Protein AF-0000000077747221 (afdb_homodimer)

Radius of gyration: 22.0 Å; Cα contacts (8 Å, |Δi|>4): 468; chains: 2; bounding box: 42×67×53 Å

Organism: Raphanus sativus (NCBI:txid3726)

Sequence (298 aa):
MGYFQAFWDSLALDTLKQASDPAASADLAVVLMQEGLGQIFLVGRSVTSSRARIETSIPRKHGPAIAGYESALKKFFENVLQAFVKHVDFSVVRCAVIASPGFTKDQFHRHLLLEAERRQLRAIIENKSRIILVHTNSGYRKRMTRGTEMGYFQAFWDSLALDTLKQASDPAASADLAVVLMQEGLGQIFLVGRSVTSSRARIETSIPRKHGPAIAGYESALKKFFENVLQAFVKHVDFSVVRCAVIASPGFTKDQFHRHLLLEAERRQLRAIIENKSRIILVHTNSGYRKRMTRGTE

Solvent-accessible surface area (backbone atoms only — not comparable to full-atom values): 15844 Å² total; per-residue (Å²): 119,65,63,61,55,46,43,49,46,40,46,51,46,45,39,47,64,56,20,48,59,71,85,66,50,45,41,31,32,38,37,42,34,43,90,35,36,37,36,34,34,41,29,32,54,28,44,34,42,82,75,47,77,47,78,43,86,56,60,68,83,48,77,90,36,38,65,58,20,54,54,38,46,51,50,41,47,50,53,52,46,55,50,44,65,72,69,56,50,72,90,43,23,72,33,34,39,33,26,9,41,77,60,46,36,58,54,42,50,52,52,48,53,54,48,23,62,76,68,61,36,55,73,55,65,76,40,51,87,38,52,42,81,42,80,41,69,70,75,48,60,62,52,68,57,48,69,75,103,118,66,62,62,54,44,42,49,47,39,45,53,45,45,40,45,66,58,23,47,59,68,86,66,48,44,42,30,32,38,35,44,36,43,91,36,37,36,36,34,33,40,29,32,52,28,44,34,44,83,74,46,76,46,78,44,86,57,62,68,83,48,77,90,36,39,64,57,20,54,53,39,47,50,50,42,48,49,53,51,46,54,50,45,66,73,70,54,51,73,90,41,25,71,32,35,38,34,27,8,40,77,61,45,35,59,56,42,51,51,51,50,54,53,48,24,64,76,69,62,36,56,75,53,65,76,39,50,89,37,53,42,80,44,82,43,69,70,76,48,58,62,52,68,57,49,69,75,103

Foldseek 3Di:
DVVVLAVCCCCVVVLLVPLQPPPDDQPDWDWDDDVPDIDIDTHRRDHHDDQDDADFDADDCDDPCVVVNVVRLLVSLVVVLVSCLVPPDVVPDVAAEQEDADCSSVVSLVVNQVVCVVVVVPRCVVCVVRYHYDYHDPVCVVVVVVVVD/DVVVLAVCCCCVVVLLVPLQPPPDDQPDWDWDDDVPDIDIDTHRRDHHDDQDDADFDADDCDDPCVVVNVVRLLVSLVVVLVSCLVPPDVVPDVAAEQEDADCSSVVSLVVNQVVCVVVVVPRCVVCVVRYHYDYHDPVCVVVVVVVVD

InterPro domains:
  IPR004405 Pelota [PTHR10853] (7-143)
  IPR005141 eRF1 domain 2 [PF03464] (28-142)
  IPR042226 eRF1, domain 2 superfamily [G3DSA:3.30.420.60] (26-145)

pLDDT: mean 76.24, std 21.87, range [28.3, 97.94]

Nearest PDB structures (foldseek):
  5lzy-assembly1_ii  TM=6.818E-01  e=8.301E-09  Homo sapiens
  3mca-assembly1_B  TM=6.939E-01  e=1.287E-06  Schizosaccharomyces pombe
  3izq-assembly1_0  TM=6.733E-01  e=1.887E-06  Saccharomyces cerevisiae
  2vgn-assembly2_B  TM=6.282E-01  e=1.994E-04  Saccharomyces cerevisiae S288C
  2vgm-assembly1_A  TM=5.789E-01  e=1.053E-04  Saccharomyces cerevisiae S288C

Secondary structure (DSSP, 8-state):
-HHHHHHHHHHHHHHHHHTT-TTS---EEEEEEETTEEEEEEEEEEEEEEEEEEE-------GGGHHHHHHHHHHHHHHHHHHHHHH--TTT-SEEEEEESTTHHHHHHHHHHHHHHHTT-HHHHTTGGGEEEEE--TTHHHHHHHTT-/-HHHHHHHHHHHHHHHHHTT-TTS---EEEEEEETTEEEEEEEEEEEEEEEEEEE-------GGGHHHHHHHHHHHHHHHHHHHHHH--TTT-SEEEEEESTTHHHHHHHHHHHHHHHTT-HHHHTTGGGEEEEE--TTHHHHHHHTT-

Structure (mmCIF, N/CA/C/O backbone):
data_AF-0000000077747221-model_v1
#
loop_
_entity.id
_entity.type
_entity.pdbx_description
1 polymer 'Protein PELOTA 1-like isoform X1'
#
loop_
_atom_site.group_PDB
_atom_site.id
_atom_site.type_symbol
_atom_site.label_atom_id
_atom_site.label_alt_id
_atom_site.label_comp_id
_atom_site.label_asym_id
_atom_site.label_entity_id
_atom_site.label_seq_id
_atom_site.pdbx_PDB_ins_code
_atom_site.Cartn_x
_atom_site.Cartn_y
_atom_site.Cartn_z
_atom_site.occupancy
_atom_site.B_iso_or_equiv
_atom_site.auth_seq_id
_atom_site.auth_comp_id
_atom_site.auth_asym_id
_atom_site.auth_atom_id
_atom_site.pdbx_PDB_model_num
ATOM 1 N N . MET A 1 1 ? -7.617 2.785 -14.75 1 28.45 1 MET A N 1
ATOM 2 C CA . MET A 1 1 ? -6.676 3.584 -13.969 1 28.45 1 MET A CA 1
ATOM 3 C C . MET A 1 1 ? -7.242 3.891 -12.586 1 28.45 1 MET A C 1
ATOM 5 O O . MET A 1 1 ? -6.512 3.855 -11.594 1 28.45 1 MET A O 1
ATOM 9 N N . GLY A 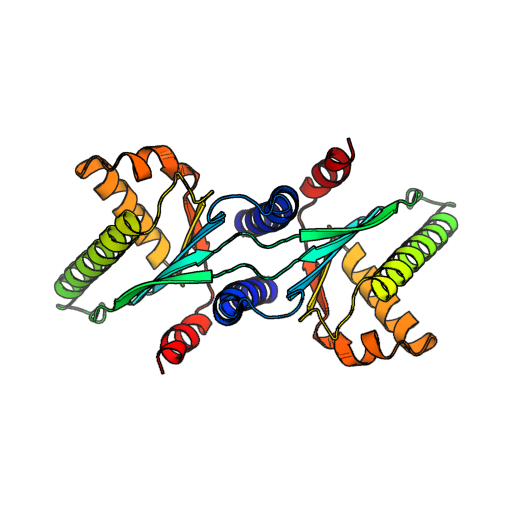1 2 ? -8.43 4.086 -12.633 1 34.31 2 GLY A N 1
ATOM 10 C CA . GLY A 1 2 ? -9.281 4.551 -11.555 1 34.31 2 GLY A CA 1
ATOM 11 C C . GLY A 1 2 ? -9.516 3.502 -10.484 1 34.31 2 GLY A C 1
ATOM 12 O O . GLY A 1 2 ? -9.594 3.822 -9.297 1 34.31 2 GLY A O 1
ATOM 13 N N . TYR A 1 3 ? -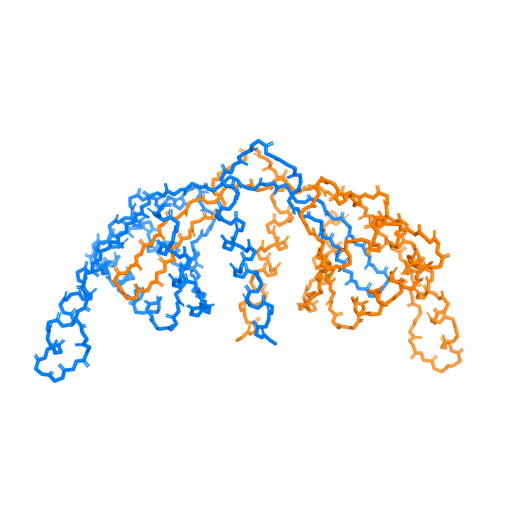9.578 2.326 -11.031 1 33.38 3 TYR A N 1
ATOM 14 C CA . TYR A 1 3 ? -9.992 1.255 -10.133 1 33.38 3 TYR A CA 1
ATOM 15 C C . TYR A 1 3 ? -8.852 0.842 -9.211 1 33.38 3 TYR A C 1
ATOM 17 O O . TYR A 1 3 ? -9.078 0.505 -8.047 1 33.38 3 TYR A O 1
ATOM 25 N N . PHE A 1 4 ? -7.645 0.854 -9.773 1 32.59 4 PHE A N 1
ATOM 26 C CA . PHE A 1 4 ? -6.453 0.499 -9.016 1 32.59 4 PHE A CA 1
ATOM 27 C C . PHE A 1 4 ? -6.211 1.496 -7.891 1 32.59 4 PHE A C 1
ATOM 29 O O . PHE A 1 4 ? -5.867 1.106 -6.77 1 32.59 4 PHE A O 1
ATOM 36 N N . GLN A 1 5 ? -6.344 2.791 -8.219 1 36.69 5 GLN A N 1
ATOM 37 C CA . GLN A 1 5 ? -6.227 3.846 -7.215 1 36.69 5 GLN A CA 1
ATOM 38 C C . GLN A 1 5 ? -7.211 3.629 -6.074 1 36.69 5 GLN A C 1
ATOM 40 O O . GLN A 1 5 ? -6.859 3.793 -4.902 1 36.69 5 GLN A O 1
ATOM 45 N N . ALA A 1 6 ? -8.32 3.248 -6.539 1 35.16 6 ALA A N 1
ATOM 46 C CA . ALA A 1 6 ? -9.367 3.133 -5.531 1 35.16 6 ALA A CA 1
ATOM 47 C C . ALA A 1 6 ? -9.109 1.951 -4.602 1 35.16 6 ALA A C 1
ATOM 49 O O . ALA A 1 6 ? -9.391 2.021 -3.402 1 35.16 6 ALA A O 1
ATOM 50 N N . PHE A 1 7 ? -8.703 0.939 -5.246 1 35.66 7 PHE A N 1
ATOM 51 C CA . PHE A 1 7 ? -8.516 -0.259 -4.438 1 35.66 7 PHE A CA 1
ATOM 52 C C . PHE A 1 7 ? -7.348 -0.089 -3.479 1 35.66 7 PHE A C 1
ATOM 54 O O . PHE A 1 7 ? -7.449 -0.432 -2.299 1 35.66 7 PHE A O 1
ATOM 61 N N . TRP A 1 8 ? -6.164 0.335 -3.871 1 40.88 8 TRP A N 1
ATOM 62 C CA . TRP A 1 8 ? -5.074 0.566 -2.93 1 40.88 8 TRP A CA 1
ATOM 63 C C . TRP A 1 8 ? -5.484 1.568 -1.855 1 40.88 8 TRP A C 1
ATOM 65 O O . TRP A 1 8 ? -5.145 1.404 -0.681 1 40.88 8 TRP A O 1
ATOM 75 N N . ASP A 1 9 ? -6.203 2.543 -2.395 1 41.34 9 ASP A N 1
ATOM 76 C CA . ASP A 1 9 ? -6.789 3.473 -1.433 1 41.34 9 ASP A CA 1
ATOM 77 C C . ASP A 1 9 ? -7.656 2.734 -0.416 1 41.34 9 ASP A C 1
ATOM 79 O O . ASP A 1 9 ? -7.586 3.012 0.784 1 41.34 9 ASP A O 1
ATOM 83 N N . SER A 1 10 ? -8.406 1.954 -1.148 1 39.16 10 SER A N 1
ATOM 84 C CA . SER A 1 10 ? -9.305 1.246 -0.239 1 39.16 10 SER A CA 1
ATOM 85 C C . SER A 1 10 ? -8.539 0.23 0.606 1 39.16 10 SER A C 1
ATOM 87 O O . SER A 1 10 ? -8.766 0.124 1.813 1 39.16 10 SER A O 1
ATOM 89 N N . LEU A 1 11 ? -7.723 -0.524 -0.089 1 42 11 LEU A N 1
ATOM 90 C CA . LEU A 1 11 ? -6.992 -1.52 0.686 1 42 11 LEU A CA 1
ATOM 91 C C . LEU A 1 11 ? -6.035 -0.849 1.669 1 42 11 LEU A C 1
ATOM 93 O O . LEU A 1 11 ? -5.93 -1.271 2.822 1 42 11 LEU A O 1
ATOM 97 N N . ALA A 1 12 ? -5.266 0.09 1.101 1 43.41 12 ALA A N 1
ATOM 98 C CA . ALA A 1 12 ? -4.387 0.783 2.037 1 43.41 12 ALA A CA 1
ATOM 99 C C . ALA A 1 12 ? -5.184 1.42 3.172 1 43.41 12 ALA A C 1
ATOM 101 O O . ALA A 1 12 ? -4.812 1.308 4.34 1 43.41 12 ALA A O 1
ATOM 102 N N . LEU A 1 13 ? -6.172 2.131 2.652 1 42.19 13 LEU A N 1
ATOM 103 C CA . LEU A 1 13 ? -6.953 2.809 3.682 1 42.19 13 LEU A CA 1
ATOM 104 C C . LEU A 1 13 ? -7.727 1.805 4.527 1 42.19 13 LEU A C 1
ATOM 106 O O . LEU A 1 13 ? -7.828 1.961 5.746 1 42.19 13 LEU A O 1
ATOM 110 N N . ASP A 1 14 ? -8.383 0.9 3.812 1 43.19 14 ASP A N 1
ATOM 111 C CA . ASP A 1 14 ? -9.07 -0.131 4.578 1 43.19 14 ASP A CA 1
ATOM 112 C C . ASP A 1 14 ? -8.086 -0.94 5.422 1 43.19 14 ASP A C 1
ATOM 114 O O . ASP A 1 14 ? -8.406 -1.336 6.547 1 43.19 14 ASP A O 1
ATOM 118 N N . THR A 1 15 ? -7.059 -1.265 4.824 1 43.06 15 THR A N 1
ATOM 119 C CA . THR A 1 15 ? -6.027 -1.917 5.625 1 43.06 15 THR A CA 1
ATOM 120 C C . THR A 1 15 ? -5.609 -1.032 6.797 1 43.06 15 THR A C 1
ATOM 122 O O . THR A 1 15 ? -5.414 -1.521 7.91 1 43.06 15 THR A O 1
ATOM 125 N N . LEU A 1 16 ? -5.527 0.199 6.445 1 41.59 16 LEU A N 1
ATOM 126 C CA . LEU A 1 16 ? -5.223 1.124 7.531 1 41.59 16 LEU A CA 1
ATOM 127 C C . LEU A 1 16 ? -6.293 1.058 8.617 1 41.59 16 LEU A C 1
ATOM 129 O O . LEU A 1 16 ? -5.977 1.109 9.812 1 41.59 16 LEU A O 1
ATOM 133 N N . LYS A 1 17 ? -7.531 1.024 8.164 1 40.97 17 LYS A N 1
ATOM 134 C CA . LYS A 1 17 ? -8.594 0.938 9.164 1 40.97 17 LYS A CA 1
ATOM 135 C C . LYS A 1 17 ? -8.609 -0.434 9.836 1 40.97 17 LYS A C 1
ATOM 137 O O . LYS A 1 17 ? -8.891 -0.545 11.031 1 40.97 17 LYS A O 1
ATOM 142 N N . GLN A 1 18 ? -8.477 -1.469 9.133 1 40.72 18 GLN A N 1
ATOM 143 C CA . GLN A 1 18 ? -8.562 -2.812 9.695 1 40.72 18 GLN A CA 1
ATOM 144 C C . GLN A 1 18 ? -7.242 -3.223 10.344 1 40.72 18 GLN A C 1
ATOM 146 O O . GLN A 1 18 ? -7.219 -4.098 11.211 1 40.72 18 GLN A O 1
ATOM 151 N N . ALA A 1 19 ? -6.207 -2.816 9.859 1 41.34 19 ALA A N 1
ATOM 152 C CA . ALA A 1 19 ? -4.922 -3.26 10.398 1 41.34 19 ALA A CA 1
ATOM 153 C C . ALA A 1 19 ? -4.805 -2.924 11.883 1 41.34 19 ALA A C 1
ATOM 155 O O . ALA A 1 19 ? -3.881 -3.381 12.562 1 41.34 19 ALA A O 1
ATOM 156 N N . SER A 1 20 ? -5.57 -2.184 12.422 1 34.47 20 SER A N 1
ATOM 157 C CA . SER A 1 20 ? -5.348 -1.946 13.844 1 34.47 20 SER A CA 1
ATOM 158 C C . SER A 1 20 ? -5.547 -3.221 14.656 1 34.47 20 SER A C 1
ATOM 160 O O . SER A 1 20 ? -5.281 -3.244 15.859 1 34.47 20 SER A O 1
ATOM 162 N N . ASP A 1 21 ? -6.289 -4.188 14.133 1 37.62 21 ASP A N 1
ATOM 163 C CA . ASP A 1 21 ? -6.367 -5.285 15.094 1 37.62 21 ASP A CA 1
ATOM 164 C C . ASP A 1 21 ? -5.168 -6.219 14.961 1 37.62 21 ASP A C 1
ATOM 166 O O . ASP A 1 21 ? -5.047 -6.941 13.969 1 37.62 21 ASP A O 1
ATOM 170 N N . PRO A 1 22 ? -4.059 -5.996 15.586 1 41.47 22 PRO A N 1
ATOM 171 C CA . PRO A 1 22 ? -2.826 -6.781 15.656 1 41.47 22 PRO A CA 1
ATOM 172 C C . PRO A 1 22 ? -3.078 -8.281 15.594 1 41.47 22 PRO A C 1
ATOM 174 O O . PRO A 1 22 ? -2.15 -9.062 15.344 1 41.47 22 PRO A O 1
ATOM 177 N N . ALA A 1 23 ? -3.92 -8.844 16.344 1 38.72 23 ALA A N 1
ATOM 178 C CA . ALA A 1 23 ? -4.023 -10.289 16.531 1 38.72 23 ALA A CA 1
ATOM 179 C C . ALA A 1 23 ? -4.16 -11.008 15.195 1 38.72 23 ALA A C 1
ATOM 181 O O . ALA A 1 23 ? -4.07 -12.234 15.133 1 38.72 23 ALA A O 1
ATOM 182 N N . ALA A 1 24 ? -4.699 -10.531 14.18 1 42.91 24 ALA A N 1
ATOM 183 C CA . ALA A 1 24 ? -5.145 -11.461 13.141 1 42.91 24 ALA A CA 1
ATOM 184 C C . ALA A 1 24 ? -3.996 -11.836 12.219 1 42.91 24 ALA A C 1
ATOM 186 O O . ALA A 1 24 ? -2.941 -11.195 12.234 1 42.91 24 ALA A O 1
ATOM 187 N N . SER A 1 25 ? -4.34 -12.734 10.852 1 48.25 25 SER A N 1
ATOM 188 C CA . SER A 1 25 ? -4.02 -13.523 9.672 1 48.25 25 SER A CA 1
ATOM 189 C C . SER A 1 25 ? -3.154 -12.734 8.695 1 48.25 25 SER A C 1
ATOM 191 O O . SER A 1 25 ? -3.088 -11.508 8.773 1 48.25 25 SER A O 1
ATOM 193 N N . ALA A 1 26 ? -2.184 -13.398 8.148 1 58.25 26 ALA A N 1
ATOM 194 C CA . ALA A 1 26 ? -1.576 -12.82 6.953 1 58.25 26 ALA A CA 1
ATOM 195 C C . ALA A 1 26 ? -2.607 -12.055 6.129 1 58.25 26 ALA A C 1
ATOM 197 O O . ALA A 1 26 ? -3.727 -12.539 5.922 1 58.25 26 ALA A O 1
ATOM 198 N N . ASP A 1 27 ? -2.326 -10.703 5.836 1 67.5 27 ASP A N 1
ATOM 199 C CA . ASP A 1 27 ? -3.346 -9.852 5.238 1 67.5 27 ASP A CA 1
ATOM 200 C C . ASP A 1 27 ? -3.33 -9.961 3.715 1 67.5 27 ASP A C 1
ATOM 202 O O . ASP A 1 27 ? -4.379 -9.891 3.07 1 67.5 27 ASP A O 1
ATOM 206 N N . LEU A 1 28 ? -2.105 -10.359 3.215 1 78.25 28 LEU A N 1
ATOM 207 C CA . LEU A 1 28 ? -2.047 -10.18 1.767 1 78.25 28 LEU A CA 1
ATOM 208 C C . LEU A 1 28 ? -1.066 -11.172 1.139 1 78.25 28 LEU A C 1
ATOM 210 O O . LEU A 1 28 ? 0.046 -11.352 1.64 1 78.25 28 LEU A O 1
ATOM 214 N N . ALA A 1 29 ? -1.448 -11.906 0.122 1 87.25 29 ALA A N 1
ATOM 215 C CA . ALA A 1 29 ? -0.535 -12.641 -0.753 1 87.25 29 ALA A CA 1
ATOM 216 C C . ALA A 1 29 ? -0.211 -11.828 -2.006 1 87.25 29 ALA A C 1
ATOM 218 O O . ALA A 1 29 ? -1.099 -11.211 -2.6 1 87.25 29 ALA A O 1
ATOM 219 N N . VAL A 1 30 ? 1.073 -11.812 -2.354 1 84.62 30 VAL A N 1
ATOM 220 C CA . VAL A 1 30 ? 1.505 -11.062 -3.527 1 84.62 30 VAL 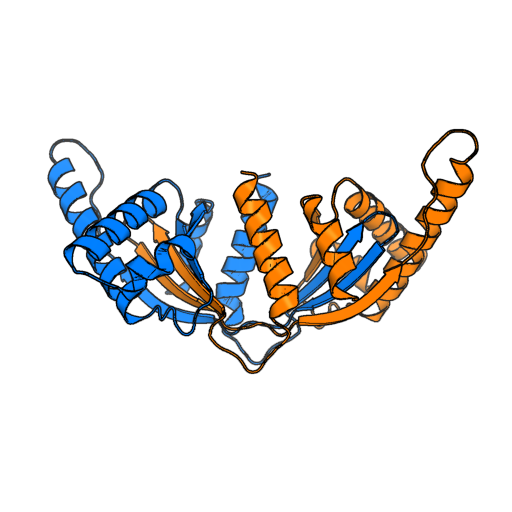A CA 1
ATOM 221 C C . VAL A 1 30 ? 2.264 -11.984 -4.48 1 84.62 30 VAL A C 1
ATOM 223 O O . VAL A 1 30 ? 3.221 -12.648 -4.078 1 84.62 30 VAL A O 1
ATOM 226 N N . VAL A 1 31 ? 1.824 -12.031 -5.668 1 91.31 31 VAL A N 1
ATOM 227 C CA . VAL A 1 31 ? 2.521 -12.711 -6.75 1 91.31 31 VAL A CA 1
ATOM 228 C C . VAL A 1 31 ? 3.088 -11.688 -7.73 1 91.31 31 VAL A C 1
ATOM 230 O O . VAL A 1 31 ? 2.336 -11.031 -8.453 1 91.31 31 VAL A O 1
ATOM 233 N N . LEU A 1 32 ? 4.402 -11.57 -7.738 1 87.69 32 LEU A N 1
ATOM 234 C CA . LEU A 1 32 ? 5.098 -10.727 -8.703 1 87.69 32 LEU A CA 1
ATOM 235 C C . LEU A 1 32 ? 5.633 -11.562 -9.867 1 87.69 32 LEU A C 1
ATOM 237 O O . LEU A 1 32 ? 6.281 -12.586 -9.656 1 87.69 32 LEU A O 1
ATOM 241 N N . MET A 1 33 ? 5.277 -10.992 -11.047 1 88.12 33 MET A N 1
ATOM 242 C CA . MET A 1 33 ? 5.75 -11.891 -12.102 1 88.12 33 MET A CA 1
ATOM 243 C C . MET A 1 33 ? 6.102 -11.109 -13.359 1 88.12 33 MET A C 1
ATOM 245 O O . MET A 1 33 ? 5.727 -9.945 -13.5 1 88.12 33 MET A O 1
ATOM 249 N N . GLN A 1 34 ? 7 -11.523 -14.047 1 88.69 34 GLN A N 1
ATOM 250 C CA . GLN A 1 34 ? 7.27 -11.297 -15.461 1 88.69 34 GLN A CA 1
ATOM 251 C C . GLN A 1 34 ? 7.414 -12.617 -16.219 1 88.69 34 GLN A C 1
ATOM 253 O O . GLN A 1 34 ? 7.434 -13.688 -15.594 1 88.69 34 GLN A O 1
ATOM 258 N N . GLU A 1 35 ? 7.328 -12.469 -17.531 1 89.31 35 GLU A N 1
ATOM 259 C CA . GLU A 1 35 ? 7.512 -13.719 -18.281 1 89.31 35 GLU A CA 1
ATOM 260 C C . GLU A 1 35 ? 8.789 -14.43 -17.844 1 89.31 35 GLU A C 1
ATOM 262 O O . GLU A 1 35 ? 9.891 -13.891 -17.984 1 89.31 35 GLU A O 1
ATOM 267 N N . GLY A 1 36 ? 8.633 -15.617 -17.234 1 92.31 36 GLY A N 1
ATOM 268 C CA . GLY A 1 36 ? 9.758 -16.469 -16.875 1 92.31 36 GLY A CA 1
ATOM 269 C C . GLY A 1 36 ? 10.234 -16.25 -15.453 1 92.31 36 GLY A C 1
ATOM 270 O O . GLY A 1 36 ? 11.148 -16.938 -14.992 1 92.31 36 GLY A O 1
ATOM 271 N N . LEU A 1 37 ? 9.75 -15.289 -14.82 1 92.06 37 LEU A N 1
ATOM 272 C CA . LEU A 1 37 ? 10.109 -15.055 -13.43 1 92.06 37 LEU A CA 1
ATOM 273 C C . LEU A 1 37 ? 8.875 -14.734 -12.594 1 92.06 37 LEU A C 1
ATOM 275 O O . LEU A 1 37 ? 8.086 -13.859 -12.953 1 92.06 37 LEU A O 1
ATOM 279 N N . GLY A 1 38 ? 8.734 -15.539 -11.5 1 92.31 38 GLY A N 1
ATOM 280 C CA . GLY A 1 38 ? 7.648 -15.328 -10.562 1 92.31 38 GLY A CA 1
ATOM 281 C C . GLY A 1 38 ? 8.078 -15.461 -9.109 1 92.31 38 GLY A C 1
ATOM 282 O O . GLY A 1 38 ? 8.914 -16.312 -8.781 1 92.31 38 GLY A O 1
ATOM 283 N N . GLN A 1 39 ? 7.531 -14.578 -8.266 1 90.56 39 GLN A N 1
ATOM 284 C CA . GLN A 1 39 ? 7.797 -14.641 -6.828 1 90.56 39 GLN A CA 1
ATOM 285 C C . GLN A 1 39 ? 6.512 -14.461 -6.023 1 90.56 39 GLN A C 1
ATOM 287 O O . GLN A 1 39 ? 5.676 -13.625 -6.363 1 90.56 39 GLN A O 1
ATOM 292 N N . ILE A 1 40 ? 6.473 -15.281 -4.938 1 90.38 40 ILE A N 1
ATOM 293 C CA . ILE A 1 40 ? 5.293 -15.211 -4.078 1 90.38 40 ILE A CA 1
ATOM 294 C C . ILE A 1 40 ? 5.703 -14.758 -2.68 1 90.38 40 ILE A C 1
ATOM 296 O O . ILE A 1 40 ? 6.637 -15.305 -2.09 1 90.38 40 ILE A O 1
ATOM 300 N N . PHE A 1 41 ? 4.918 -13.734 -2.211 1 83.31 41 PHE A N 1
ATOM 301 C CA . PHE A 1 41 ? 5.152 -13.188 -0.882 1 83.31 41 PHE A CA 1
ATOM 302 C C . PHE A 1 41 ? 3.879 -13.242 -0.044 1 83.31 41 PHE A C 1
ATOM 304 O O . PHE A 1 41 ? 2.775 -13.094 -0.573 1 83.31 41 PHE A O 1
ATOM 311 N N . LEU A 1 42 ? 4.062 -13.43 1.261 1 81.75 42 LEU A N 1
ATOM 312 C CA . LEU A 1 42 ? 3.002 -13.203 2.238 1 81.75 42 LEU A CA 1
ATOM 313 C C . LEU A 1 42 ? 3.293 -11.969 3.08 1 81.75 42 LEU A C 1
ATOM 315 O O . LEU A 1 42 ? 4.387 -11.828 3.629 1 81.75 42 LEU A O 1
ATOM 319 N N . VAL A 1 43 ? 2.369 -11.094 3.066 1 75.94 43 VAL A N 1
ATOM 320 C CA . VAL A 1 43 ? 2.521 -9.836 3.795 1 75.94 43 VAL A CA 1
ATOM 321 C C . VAL A 1 43 ? 1.619 -9.836 5.027 1 75.94 43 VAL A C 1
ATOM 323 O O . VAL A 1 43 ? 0.407 -10.039 4.918 1 75.94 43 VAL A O 1
ATOM 326 N N . GLY A 1 44 ? 2.312 -9.719 6.062 1 72.31 44 GLY A N 1
ATOM 327 C CA . GLY A 1 44 ? 1.578 -9.688 7.316 1 72.31 44 GLY A CA 1
ATOM 328 C C . GLY A 1 44 ? 0.952 -8.336 7.605 1 72.31 44 GLY A C 1
ATOM 329 O O . GLY A 1 44 ? 1.179 -7.371 6.875 1 72.31 44 GLY A O 1
ATOM 330 N N . ARG A 1 45 ? 0.222 -8.383 8.656 1 65.62 45 ARG A N 1
ATOM 331 C CA . ARG A 1 45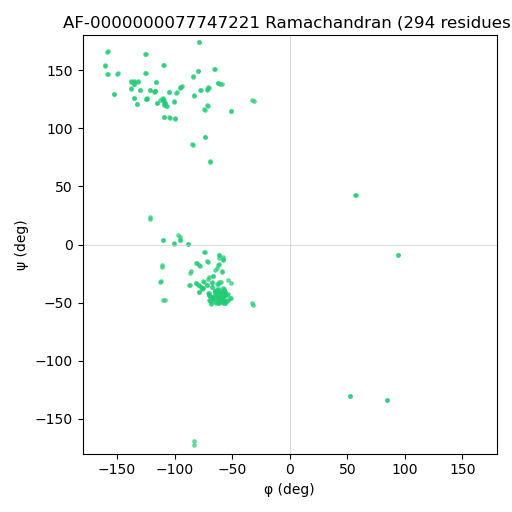 ? -0.476 -7.172 9.062 1 65.62 45 ARG A CA 1
ATOM 332 C C . ARG A 1 45 ? 0.501 -6.133 9.602 1 65.62 45 ARG A C 1
ATOM 334 O O . ARG A 1 45 ? 1.49 -6.48 10.25 1 65.62 45 ARG A O 1
ATOM 341 N N . SER A 1 46 ? 0.314 -4.891 9.164 1 65.88 46 SER A N 1
ATOM 342 C CA . SER A 1 46 ? 1.045 -3.787 9.781 1 65.88 46 SER A CA 1
ATOM 343 C C . SER A 1 46 ? 0.23 -3.135 10.891 1 65.88 46 SER A C 1
ATOM 345 O O . SER A 1 46 ? -0.992 -3.018 10.781 1 65.88 46 SER A O 1
ATOM 347 N N . VAL A 1 47 ? 0.864 -2.871 11.938 1 63.28 47 VAL A N 1
ATOM 348 C CA . VAL A 1 47 ? 0.193 -2.154 13.023 1 63.28 47 VAL A CA 1
ATOM 349 C C . VAL A 1 47 ? -0.027 -0.699 12.617 1 63.28 47 VAL A C 1
ATOM 351 O O . VAL A 1 47 ? 0.883 -0.048 12.094 1 63.28 47 VAL A O 1
ATOM 354 N N . THR A 1 48 ? -1.272 -0.257 12.578 1 72.94 48 THR A N 1
ATOM 355 C CA . THR A 1 48 ? -1.585 1.144 12.312 1 72.94 48 THR A CA 1
ATOM 356 C C . THR A 1 48 ? -2.18 1.806 13.555 1 72.94 48 THR A C 1
ATOM 358 O O . THR A 1 48 ? -3.111 1.275 14.164 1 72.94 48 THR A O 1
ATOM 361 N N . SER A 1 49 ? -1.557 2.887 13.961 1 79.88 49 SER A N 1
ATOM 362 C CA . SER A 1 49 ? -2.066 3.615 15.117 1 79.88 49 SER A CA 1
ATOM 363 C C . SER A 1 49 ? -2.5 5.027 14.742 1 79.88 49 SER A C 1
ATOM 365 O O . SER A 1 49 ? -1.811 5.707 13.977 1 79.88 49 SER A O 1
ATOM 367 N N . SER A 1 50 ? -3.711 5.379 15.203 1 83.81 50 SER A N 1
ATOM 368 C CA . SER A 1 50 ? -4.164 6.754 15.047 1 83.81 50 SER A CA 1
ATOM 369 C C . SER A 1 50 ? -3.5 7.676 16.062 1 83.81 50 SER A C 1
ATOM 371 O O . SER A 1 50 ? -3.459 7.363 17.266 1 83.81 50 SER A O 1
ATOM 373 N N . ARG A 1 51 ? -3.035 8.789 15.492 1 89.62 51 ARG A N 1
ATOM 374 C CA . ARG A 1 51 ? -2.305 9.68 16.391 1 89.62 51 ARG A CA 1
ATOM 375 C C . ARG A 1 51 ? -3.074 10.977 16.625 1 89.62 51 ARG A C 1
ATOM 377 O O . ARG A 1 51 ? -2.961 11.586 17.688 1 89.62 51 ARG A O 1
ATOM 384 N N . ALA A 1 52 ? -3.818 11.398 15.609 1 92.12 52 ALA A N 1
ATOM 385 C CA . ALA A 1 52 ? -4.527 12.672 15.727 1 92.12 52 ALA A CA 1
ATOM 386 C C . ALA A 1 52 ? -5.699 12.742 14.75 1 92.12 52 ALA A C 1
ATOM 388 O O . ALA A 1 52 ? -5.668 12.109 13.688 1 92.12 52 ALA A O 1
ATOM 389 N N . ARG A 1 53 ? -6.719 13.438 15.227 1 92.25 53 ARG A N 1
ATOM 390 C CA . ARG A 1 53 ? -7.859 13.812 14.398 1 92.25 53 ARG A CA 1
ATOM 391 C C . ARG A 1 53 ? -8.203 15.289 14.57 1 92.25 53 ARG A C 1
ATOM 393 O O . ARG A 1 53 ? -8.453 15.75 15.68 1 92.25 53 ARG A O 1
ATOM 400 N N . ILE A 1 54 ? -8.156 15.961 13.484 1 95.44 54 ILE A N 1
ATOM 401 C CA . ILE A 1 54 ? -8.383 17.406 13.5 1 95.44 54 ILE A CA 1
ATOM 402 C C . ILE A 1 54 ? -9.648 17.734 12.711 1 95.44 54 ILE A C 1
ATOM 404 O O . ILE A 1 54 ? -9.789 17.328 11.555 1 95.44 54 ILE A O 1
ATOM 408 N N . GLU A 1 55 ? -10.555 18.359 13.391 1 94.31 55 GLU A N 1
ATOM 409 C CA . GLU A 1 55 ? -11.797 18.781 12.75 1 94.31 55 GLU A CA 1
ATOM 410 C C . GLU A 1 55 ? -12.016 20.281 12.906 1 94.31 55 GLU A C 1
ATOM 412 O O . GLU A 1 55 ? -11.859 20.812 14 1 94.31 55 GLU A O 1
ATOM 417 N N . THR A 1 56 ? -12.211 20.922 11.805 1 92.06 56 THR A N 1
ATOM 418 C CA . THR A 1 56 ? -12.5 22.344 11.797 1 92.06 56 THR A CA 1
ATOM 419 C C . THR A 1 56 ? -13.609 22.672 10.797 1 92.06 56 THR A C 1
ATOM 421 O O . THR A 1 56 ? -13.625 22.125 9.688 1 92.06 56 THR A O 1
ATOM 424 N N . SER A 1 57 ? -14.578 23.438 11.133 1 89.69 57 SER A N 1
ATOM 425 C CA . SER A 1 57 ? -15.633 23.891 10.234 1 89.69 57 SER A CA 1
ATOM 426 C C . SER A 1 57 ? -15.109 24.953 9.266 1 89.69 57 SER A C 1
ATOM 428 O O . SER A 1 57 ? -14.57 25.969 9.688 1 89.69 57 SER A O 1
ATOM 430 N N . ILE A 1 58 ? -15.117 24.641 8.039 1 87.81 58 ILE A N 1
ATOM 431 C CA . ILE A 1 58 ? -14.656 25.594 7.035 1 87.81 58 ILE A CA 1
ATOM 432 C C . ILE A 1 58 ? -15.844 26.094 6.223 1 87.81 58 ILE A C 1
ATOM 434 O O . ILE A 1 58 ? -16.562 25.312 5.598 1 87.81 58 ILE A O 1
ATOM 438 N N . PRO A 1 59 ? -16.031 27.344 6.254 1 81.38 59 PRO A N 1
ATOM 439 C CA . PRO A 1 59 ? -17.141 27.906 5.488 1 81.38 59 PRO A CA 1
ATOM 440 C C . PRO A 1 59 ? -16.953 27.75 3.982 1 81.38 59 PRO A C 1
ATOM 442 O O . PRO A 1 59 ? -15.844 27.531 3.508 1 81.38 59 PRO A O 1
ATOM 445 N N . ARG A 1 60 ? -18.234 27.656 3.219 1 71.69 60 ARG A N 1
ATOM 446 C CA . ARG A 1 60 ? -18.172 27.578 1.763 1 71.69 60 ARG A CA 1
ATOM 447 C C . ARG A 1 60 ? -17.547 28.828 1.165 1 71.69 60 ARG A C 1
ATOM 449 O O . ARG A 1 60 ? -17.719 29.922 1.685 1 71.69 60 ARG A O 1
ATOM 456 N N . LYS A 1 61 ? -16.734 28.422 0.161 1 65.81 61 LYS A N 1
ATOM 457 C CA . LYS A 1 61 ? -16.031 29.5 -0.53 1 65.81 61 LYS A CA 1
ATOM 458 C C . LYS A 1 61 ? -16.984 30.359 -1.347 1 65.81 61 LYS A C 1
ATOM 460 O O . LYS A 1 61 ? -17.266 30.047 -2.51 1 65.81 61 LYS A O 1
ATOM 465 N N . HIS A 1 62 ? -17.812 31.172 -0.79 1 68.94 62 HIS A N 1
ATOM 466 C CA . HIS A 1 62 ? -18.641 32.031 -1.634 1 68.94 62 HIS A CA 1
ATOM 467 C C . HIS A 1 62 ? -18.688 33.469 -1.11 1 68.94 62 HIS A C 1
ATOM 469 O O . HIS A 1 62 ? -18.812 33.688 0.096 1 68.94 62 HIS A O 1
ATOM 475 N N . GLY A 1 63 ? -18.594 34.375 -2.129 1 65.88 63 GLY A N 1
ATOM 476 C CA . GLY A 1 63 ? -18.828 35.812 -1.976 1 65.88 63 GLY A CA 1
ATOM 477 C C . GLY A 1 63 ? -18.016 36.438 -0.845 1 65.88 63 GLY A C 1
ATOM 478 O O . GLY A 1 63 ? -16.812 36.25 -0.775 1 65.88 63 GLY A O 1
ATOM 479 N N . PRO A 1 64 ? -18.734 37.188 -0.005 1 63.31 64 PRO A N 1
ATOM 480 C CA . PRO A 1 64 ? -18.156 37.906 1.126 1 63.31 64 PRO A CA 1
ATOM 481 C C . PRO A 1 64 ? -17.5 37 2.152 1 63.31 64 PRO A C 1
ATOM 483 O O . PRO A 1 64 ? -16.672 37.438 2.941 1 63.31 64 PRO A O 1
ATOM 486 N N . ALA A 1 65 ? -17.688 35.75 2.002 1 70.75 65 ALA A N 1
ATOM 487 C CA . ALA A 1 65 ? -17.234 34.812 3.035 1 70.75 65 ALA A CA 1
ATOM 488 C C . ALA A 1 65 ? -15.867 34.25 2.686 1 70.75 65 ALA A C 1
ATOM 490 O O . ALA A 1 65 ? -15.344 33.375 3.406 1 70.75 65 ALA A O 1
ATOM 491 N N . ILE A 1 66 ? -15.297 34.781 1.634 1 78.62 66 ILE A N 1
ATOM 492 C CA . ILE A 1 66 ? -14.016 34.281 1.151 1 78.62 66 ILE A CA 1
ATOM 493 C C . ILE A 1 66 ? -12.938 34.5 2.209 1 78.62 66 ILE A C 1
ATOM 495 O O . ILE A 1 66 ? -12.094 33.625 2.432 1 78.62 66 ILE A O 1
ATOM 499 N N . ALA A 1 67 ? -13 35.719 2.824 1 83.75 67 ALA A N 1
ATOM 500 C CA . ALA A 1 67 ? -12.016 36.031 3.865 1 83.75 67 ALA A CA 1
ATOM 501 C C . ALA A 1 67 ? -12.117 35.031 5.016 1 83.75 67 ALA A C 1
ATOM 503 O O . ALA A 1 67 ? -11.094 34.562 5.531 1 83.75 67 ALA A O 1
ATOM 504 N N . GLY A 1 68 ? -13.273 34.75 5.395 1 86.5 68 GLY A N 1
ATOM 505 C CA . GLY A 1 68 ? -13.5 33.781 6.457 1 86.5 68 GLY A CA 1
ATOM 506 C C . GLY A 1 68 ? -13.023 32.406 6.102 1 86.5 68 GLY A C 1
ATOM 507 O O . GLY A 1 68 ? -12.445 31.703 6.941 1 86.5 68 GLY A O 1
ATOM 508 N N . TYR A 1 69 ? -13.234 32.062 4.848 1 89.12 69 TYR A N 1
ATOM 509 C CA . TYR A 1 69 ? -12.805 30.766 4.348 1 89.12 69 TYR A CA 1
ATOM 510 C C . TYR A 1 69 ? -11.289 30.625 4.449 1 89.12 69 TYR A C 1
ATOM 512 O O . TYR A 1 69 ? -10.789 29.641 4.988 1 89.12 69 TYR A O 1
ATOM 520 N N . GLU A 1 70 ? -10.617 31.609 3.945 1 90.44 70 GLU A N 1
ATOM 521 C CA . GLU A 1 70 ? -9.156 31.562 3.943 1 90.44 70 GLU A CA 1
ATOM 522 C C . GLU A 1 70 ? -8.602 31.484 5.363 1 90.44 70 GLU A C 1
ATOM 524 O O . GLU A 1 70 ? -7.648 30.75 5.625 1 90.44 70 GLU A O 1
ATOM 529 N N . SER A 1 71 ? -9.18 32.312 6.262 1 93.06 71 SER A N 1
ATOM 530 C CA . SER A 1 71 ? -8.742 32.312 7.652 1 93.06 71 SER A CA 1
ATOM 531 C C . SER A 1 71 ? -8.984 30.969 8.312 1 93.06 71 SER A C 1
ATOM 533 O O . SER A 1 71 ? -8.141 30.469 9.055 1 93.06 71 SER A O 1
ATOM 535 N N . ALA A 1 72 ? -10.133 30.406 8.062 1 93.31 72 ALA A N 1
ATOM 536 C CA . ALA A 1 72 ? -10.477 29.109 8.625 1 93.31 72 ALA A CA 1
ATOM 537 C C . ALA A 1 72 ? -9.57 28.016 8.078 1 93.31 72 ALA A C 1
ATOM 539 O O . ALA A 1 72 ? -9.156 27.109 8.812 1 93.31 72 ALA A O 1
ATOM 540 N N . LEU A 1 73 ? -9.289 28.094 6.836 1 94.12 73 LEU A N 1
ATOM 541 C CA . LEU A 1 73 ? -8.398 27.125 6.191 1 94.12 73 LEU A CA 1
ATOM 542 C C . LEU A 1 73 ? -6.992 27.219 6.773 1 94.12 73 LEU A C 1
ATOM 544 O O . LEU A 1 73 ? -6.363 26.188 7.043 1 94.12 73 LEU A O 1
ATOM 548 N N . LYS A 1 74 ? -6.527 28.422 6.922 1 94.88 74 LYS A N 1
ATOM 549 C CA . LYS A 1 74 ? -5.207 28.625 7.512 1 94.88 74 LYS A CA 1
ATOM 550 C C . LYS A 1 74 ? -5.137 28.031 8.922 1 94.88 74 LYS A C 1
ATOM 552 O O . LYS A 1 74 ? -4.148 27.406 9.281 1 94.88 74 LYS A O 1
ATOM 557 N N . LYS A 1 75 ? -6.148 28.25 9.648 1 96.19 75 LYS A N 1
ATOM 558 C CA . LYS A 1 75 ? -6.223 27.703 11 1 96.19 75 LYS A CA 1
ATOM 559 C C . LYS A 1 75 ? -6.223 26.172 10.969 1 96.19 75 LYS A C 1
ATOM 561 O O . LYS A 1 75 ? -5.559 25.531 11.789 1 96.19 75 LYS A O 1
ATOM 566 N N . PHE A 1 76 ? -7.051 25.641 10.086 1 96.62 76 PHE A N 1
ATOM 567 C CA . PHE A 1 76 ? -7.082 24.203 9.891 1 96.62 76 PHE A CA 1
ATOM 568 C C . PHE A 1 76 ? -5.688 23.672 9.586 1 96.62 76 PHE A C 1
ATOM 570 O O . PHE A 1 76 ? -5.23 22.719 10.219 1 96.62 76 PHE A O 1
ATOM 577 N N . PHE A 1 77 ? -4.965 24.281 8.68 1 97.62 77 PHE A N 1
ATOM 578 C CA . PHE A 1 77 ? -3.623 23.859 8.297 1 97.62 77 PHE A CA 1
ATOM 579 C C . PHE A 1 77 ? -2.662 23.969 9.469 1 97.62 77 PHE A C 1
ATOM 581 O O . PHE A 1 77 ? -1.811 23.094 9.664 1 97.62 77 PHE A O 1
ATOM 588 N N . GLU A 1 78 ? -2.797 24.984 10.219 1 97.56 78 GLU A N 1
ATOM 589 C CA . GLU A 1 78 ? -1.951 25.172 11.398 1 97.56 78 GLU A CA 1
ATOM 590 C C . GLU A 1 78 ? -2.15 24.031 12.406 1 97.56 78 GLU A C 1
ATOM 592 O O . GLU A 1 78 ? -1.18 23.516 12.953 1 97.56 78 GLU A O 1
ATOM 597 N N . ASN A 1 79 ? -3.377 23.703 12.602 1 97.94 79 ASN A N 1
ATOM 598 C CA . ASN A 1 79 ? -3.676 22.609 13.523 1 97.94 79 ASN A CA 1
ATOM 599 C C . ASN A 1 79 ? -3.09 21.281 13.031 1 97.94 79 ASN A C 1
ATOM 601 O O . ASN A 1 79 ? -2.527 20.516 13.82 1 97.94 79 ASN A O 1
ATOM 605 N N . VAL A 1 80 ? -3.234 21.031 11.797 1 97.62 80 VAL A N 1
ATOM 606 C CA . VAL A 1 80 ? -2.684 19.797 11.227 1 97.62 80 VAL A CA 1
ATOM 607 C C . VAL A 1 80 ? -1.159 19.828 11.32 1 97.62 80 VAL A C 1
ATOM 609 O O . VAL A 1 80 ? -0.532 18.812 11.617 1 97.62 80 VAL A O 1
ATOM 612 N N . LEU A 1 81 ? -0.563 20.984 11.062 1 97.94 81 LEU A N 1
ATOM 613 C CA . LEU A 1 81 ? 0.884 21.141 11.156 1 97.94 81 LEU A CA 1
ATOM 614 C C . LEU A 1 81 ? 1.374 20.812 12.562 1 97.94 81 LEU A C 1
ATOM 616 O O . LEU A 1 81 ? 2.34 20.062 12.734 1 97.94 81 LEU A O 1
ATOM 620 N N . GLN A 1 82 ? 0.736 21.359 13.523 1 97.69 82 GLN A N 1
ATOM 621 C CA . GLN A 1 82 ? 1.117 21.094 14.906 1 97.69 82 GLN A CA 1
ATOM 622 C C . GLN A 1 82 ? 1.057 19.609 15.227 1 97.69 82 GLN A C 1
ATOM 624 O O . GLN A 1 82 ? 1.963 19.078 15.867 1 97.69 82 GLN A O 1
ATOM 629 N N . ALA A 1 83 ? -0.036 18.969 14.789 1 97.56 83 ALA A N 1
ATOM 630 C CA . ALA A 1 83 ? -0.181 17.531 15.008 1 97.56 83 ALA A CA 1
ATOM 631 C C . ALA A 1 83 ? 0.911 16.75 14.273 1 97.56 83 ALA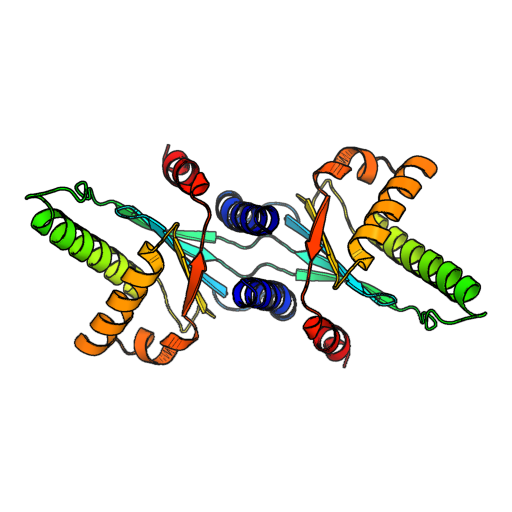 A C 1
ATOM 633 O O . ALA A 1 83 ? 1.461 15.797 14.812 1 97.56 83 ALA A O 1
ATOM 634 N N . PHE A 1 84 ? 1.189 17.156 13.078 1 97.31 84 PHE A N 1
ATOM 635 C CA . PHE A 1 84 ? 2.242 16.531 12.289 1 97.31 84 PHE A CA 1
ATOM 636 C C . PHE A 1 84 ? 3.578 16.594 13.016 1 97.31 84 PHE A C 1
ATOM 638 O O . PHE A 1 84 ? 4.258 15.57 13.164 1 97.31 84 PHE A O 1
ATOM 645 N N . VAL A 1 85 ? 3.943 17.75 13.477 1 97 85 VAL A N 1
ATOM 646 C CA . VAL A 1 85 ? 5.211 17.953 14.172 1 97 85 VAL A CA 1
ATOM 647 C C . VAL A 1 85 ? 5.246 17.125 15.453 1 97 85 VAL A C 1
ATOM 649 O O . VAL A 1 85 ? 6.281 16.547 15.797 1 97 85 VAL A O 1
ATOM 652 N N . LYS A 1 86 ? 4.176 17 16.016 1 96.69 86 LYS A N 1
ATOM 653 C CA . LYS A 1 86 ? 4.086 16.312 17.297 1 96.69 86 LYS A CA 1
ATOM 654 C C . LYS A 1 86 ? 4.203 14.797 17.125 1 96.69 86 LYS A C 1
ATOM 656 O O . LYS A 1 86 ? 4.84 14.117 17.922 1 96.69 86 LYS A O 1
ATOM 661 N N . HIS A 1 87 ? 3.627 14.305 16.047 1 95.19 87 HIS A N 1
ATOM 662 C CA . HIS A 1 87 ? 3.414 12.867 16 1 95.19 87 HIS A CA 1
ATOM 663 C C . HIS A 1 87 ? 4.316 12.211 14.961 1 95.19 87 HIS A C 1
ATOM 665 O O . HIS A 1 87 ? 4.504 10.992 14.977 1 95.19 87 HIS A O 1
ATOM 671 N N . VAL A 1 88 ? 4.793 12.977 14.086 1 94.06 88 VAL A N 1
ATOM 672 C CA . VAL A 1 88 ? 5.613 12.398 13.023 1 94.06 88 VAL A CA 1
ATOM 673 C C . VAL A 1 88 ? 7.09 12.602 13.352 1 94.06 88 VAL A C 1
ATOM 675 O O . VAL A 1 88 ? 7.602 13.719 13.281 1 94.06 88 VAL A O 1
ATOM 678 N N . ASP A 1 89 ? 7.73 11.531 13.703 1 94.38 89 ASP A N 1
ATOM 679 C CA . ASP A 1 89 ? 9.156 11.508 14 1 94.38 89 ASP A CA 1
ATOM 680 C C . ASP A 1 89 ? 9.953 10.891 12.852 1 94.38 89 ASP A C 1
ATOM 682 O O . ASP A 1 89 ? 9.938 9.664 12.672 1 94.38 89 ASP A O 1
ATOM 686 N N . PHE A 1 90 ? 10.688 11.727 12.141 1 91.44 90 PHE A N 1
ATOM 687 C CA . PHE A 1 90 ? 11.398 11.281 10.953 1 91.44 90 PHE A CA 1
ATOM 688 C C . PHE A 1 90 ? 12.617 10.445 11.328 1 91.44 90 PHE A C 1
ATOM 690 O O . PHE A 1 90 ? 13.258 9.844 10.461 1 91.44 90 PHE A O 1
ATOM 697 N N . SER A 1 91 ? 12.93 10.344 12.547 1 89.75 91 SER A N 1
ATOM 698 C CA . SER A 1 91 ? 13.961 9.414 12.992 1 89.75 91 SER A CA 1
ATOM 699 C C . SER A 1 91 ? 13.422 7.988 13.062 1 89.75 91 SER A C 1
ATOM 701 O O . SER A 1 91 ? 14.195 7.027 13.102 1 89.75 91 SER A O 1
ATOM 703 N N . VAL A 1 92 ? 12.148 7.891 13.078 1 83.25 92 VAL A N 1
ATOM 704 C CA . VAL A 1 92 ? 11.492 6.598 13.227 1 83.25 92 VAL A CA 1
ATOM 705 C C . VAL A 1 92 ? 10.812 6.211 11.914 1 83.25 92 VAL A C 1
ATOM 707 O O . VAL A 1 92 ? 10.984 5.09 11.422 1 83.25 92 VAL A O 1
ATOM 710 N N . VAL A 1 93 ? 10.07 7.168 11.336 1 84.44 93 VAL A N 1
ATOM 711 C CA . VAL A 1 93 ? 9.344 6.855 10.109 1 84.44 93 VAL A CA 1
ATOM 712 C C . VAL A 1 93 ? 10.266 7.02 8.906 1 84.44 93 VAL A C 1
ATOM 714 O O . VAL A 1 93 ? 11.102 7.926 8.875 1 84.44 93 VAL A O 1
ATOM 717 N N . ARG A 1 94 ? 10.109 6.191 7.906 1 78.19 94 ARG A N 1
ATOM 718 C CA . ARG A 1 94 ? 10.891 6.262 6.676 1 78.19 94 ARG A CA 1
ATOM 719 C C . ARG A 1 94 ? 10.391 7.383 5.77 1 78.19 94 ARG A C 1
ATOM 721 O O . ARG A 1 94 ? 11.18 8.023 5.07 1 78.19 94 ARG A O 1
ATOM 728 N N . CYS A 1 95 ? 9.078 7.551 5.789 1 82.12 95 CYS A N 1
ATOM 729 C CA . CYS A 1 95 ? 8.5 8.617 4.977 1 82.12 95 CYS A CA 1
ATOM 730 C C . CYS A 1 95 ? 7.121 9.008 5.496 1 82.12 95 CYS A C 1
ATOM 732 O O . CYS A 1 95 ? 6.551 8.32 6.34 1 82.12 95 CYS A O 1
ATOM 734 N N . ALA A 1 96 ? 6.684 10.164 4.984 1 88.06 96 ALA A N 1
ATOM 735 C CA . ALA A 1 96 ? 5.348 10.672 5.285 1 88.06 96 ALA A CA 1
ATOM 736 C C . ALA A 1 96 ? 4.531 10.859 4.008 1 88.06 96 ALA A C 1
ATOM 738 O O . ALA A 1 96 ? 5.027 11.398 3.018 1 88.06 96 ALA A O 1
ATOM 739 N N . VAL A 1 97 ? 3.326 10.367 4.094 1 84.12 97 VAL A N 1
ATOM 740 C CA . VAL A 1 97 ? 2.408 10.539 2.975 1 84.12 97 VAL A CA 1
ATOM 741 C C . VAL A 1 97 ? 1.297 11.516 3.359 1 84.12 97 VAL A C 1
ATOM 743 O O . VAL A 1 97 ? 0.668 11.367 4.41 1 84.12 97 VAL A O 1
ATOM 746 N N . ILE A 1 98 ? 1.145 12.492 2.588 1 90 98 ILE A N 1
ATOM 747 C CA . ILE A 1 98 ? 0.025 13.414 2.717 1 90 98 ILE A CA 1
ATOM 748 C C . ILE A 1 98 ? -0.964 13.195 1.575 1 90 98 ILE A C 1
ATOM 750 O O . ILE A 1 98 ? -0.609 13.328 0.402 1 90 98 ILE A O 1
ATOM 754 N N . ALA A 1 99 ? -2.184 12.883 1.999 1 83.94 99 ALA A N 1
ATOM 755 C CA . ALA A 1 99 ? -3.152 12.477 0.983 1 83.94 99 ALA A CA 1
ATOM 756 C C . ALA A 1 99 ? -4.477 13.211 1.158 1 83.94 99 ALA A C 1
ATOM 758 O O . ALA A 1 99 ? -4.934 13.422 2.283 1 83.94 99 ALA A O 1
ATOM 759 N N . SER A 1 100 ? -5.082 13.602 0.158 1 83.56 100 SER A N 1
ATOM 760 C CA . SER A 1 100 ? -6.398 14.227 0.169 1 83.56 100 SER A CA 1
ATOM 761 C C . SER A 1 100 ? -7.059 14.148 -1.204 1 83.56 100 SER A C 1
ATOM 763 O O . SER A 1 100 ? -6.379 13.977 -2.217 1 83.56 100 SER A O 1
ATOM 765 N N . PRO A 1 101 ? -8.359 14.188 -1.061 1 79.06 101 PRO A N 1
ATOM 766 C CA . PRO A 1 101 ? -9.023 14.43 -2.344 1 79.06 101 PRO A CA 1
ATOM 767 C C . PRO A 1 101 ? -8.836 15.859 -2.846 1 79.06 101 PRO A C 1
ATOM 769 O O . PRO A 1 101 ? -8.688 16.781 -2.043 1 79.06 101 PRO A O 1
ATOM 772 N N . GLY A 1 102 ? -8.492 16.016 -4.102 1 82 102 GLY A N 1
ATOM 773 C CA . GLY A 1 102 ? -8.406 17.359 -4.648 1 82 102 GLY A CA 1
ATOM 774 C C . GLY A 1 102 ? -7.074 18.031 -4.383 1 82 102 GLY A C 1
ATOM 775 O O . GLY A 1 102 ? -6.027 17.375 -4.414 1 82 102 GLY A O 1
ATOM 776 N N . PHE A 1 103 ? -7.18 19.406 -3.902 1 89.25 103 PHE A N 1
ATOM 777 C CA . PHE A 1 103 ? -5.953 20.188 -3.857 1 89.25 103 PHE A CA 1
ATOM 778 C C . PHE A 1 103 ? -5.531 20.438 -2.416 1 89.25 103 PHE A C 1
ATOM 780 O O . PHE A 1 103 ? -4.516 21.094 -2.172 1 89.25 103 PHE A O 1
ATOM 787 N N . THR A 1 104 ? -6.172 19.922 -1.476 1 93.38 104 THR A N 1
ATOM 788 C CA . THR A 1 104 ? -5.898 20.219 -0.073 1 93.38 104 THR A CA 1
ATOM 789 C C . THR A 1 104 ? -4.5 19.734 0.313 1 93.38 104 THR A C 1
ATOM 791 O O . THR A 1 104 ? -3.785 20.438 1.045 1 93.38 104 THR A O 1
ATOM 794 N N . LYS A 1 105 ? -4.133 18.578 -0.115 1 92.31 105 LYS A N 1
ATOM 795 C CA . LYS A 1 105 ? -2.803 18.062 0.192 1 92.31 105 LYS A CA 1
ATOM 796 C C . LYS A 1 105 ? -1.714 19 -0.337 1 92.31 105 LYS A C 1
ATOM 798 O O . LYS A 1 105 ? -0.692 19.203 0.321 1 92.31 105 LYS A O 1
ATOM 803 N N . ASP A 1 106 ? -1.896 19.547 -1.511 1 95 106 ASP A N 1
ATOM 804 C CA . ASP A 1 106 ? -0.916 20.453 -2.109 1 95 106 ASP A CA 1
ATOM 805 C C . ASP A 1 106 ? -0.818 21.75 -1.325 1 95 106 ASP A C 1
ATOM 807 O O . ASP A 1 106 ? 0.281 22.25 -1.07 1 95 106 ASP A O 1
ATOM 811 N N . GLN A 1 107 ? -1.958 22.25 -1.021 1 96.12 107 GLN A N 1
ATOM 812 C CA . GLN A 1 107 ? -2.02 23.484 -0.256 1 96.12 107 GLN A CA 1
ATOM 813 C C . GLN A 1 107 ? -1.389 23.312 1.123 1 96.12 107 GLN A C 1
ATOM 815 O O . GLN A 1 107 ? -0.621 24.172 1.57 1 96.12 107 GLN A O 1
ATOM 820 N N . PHE A 1 108 ? -1.699 22.219 1.674 1 97.31 108 PHE A N 1
ATOM 821 C CA . PHE A 1 108 ? -1.122 21.969 2.99 1 97.31 108 PHE A CA 1
ATOM 822 C C . PHE A 1 108 ? 0.387 21.766 2.891 1 97.31 108 PHE A C 1
ATOM 824 O O . PHE A 1 108 ? 1.139 22.281 3.727 1 97.31 108 PHE A O 1
ATOM 831 N N . HIS A 1 109 ? 0.786 21.047 2.008 1 97.38 109 HIS A N 1
ATOM 832 C CA . HIS A 1 109 ? 2.215 20.797 1.829 1 97.38 109 HIS A CA 1
ATOM 833 C C . HIS A 1 109 ? 2.979 22.109 1.69 1 97.38 109 HIS A C 1
ATOM 835 O O . HIS A 1 109 ? 4.039 22.297 2.299 1 97.38 109 HIS A O 1
ATOM 841 N N . ARG A 1 110 ? 2.436 23.016 0.928 1 97.12 110 ARG A N 1
ATOM 842 C CA . ARG A 1 110 ? 3.049 24.328 0.796 1 97.12 110 ARG A CA 1
ATOM 843 C C . ARG A 1 110 ? 3.102 25.047 2.141 1 97.12 110 ARG A C 1
ATOM 845 O O . ARG A 1 110 ? 4.133 25.625 2.506 1 97.12 110 ARG A O 1
ATOM 852 N N . HIS A 1 111 ? 2.002 25.047 2.785 1 97.69 111 HIS A N 1
ATOM 853 C CA . HIS A 1 111 ? 1.941 25.641 4.113 1 97.69 111 HIS A CA 1
ATOM 854 C C . HIS A 1 111 ? 2.969 25.016 5.047 1 97.69 111 HIS A C 1
ATOM 856 O O . HIS A 1 111 ? 3.652 25.719 5.793 1 97.69 111 HIS A O 1
ATOM 862 N N . LEU A 1 112 ? 3.076 23.734 4.988 1 97.88 112 LEU A N 1
ATOM 863 C CA . LEU A 1 112 ? 3.996 22.969 5.816 1 97.88 112 LEU A CA 1
ATOM 864 C C . LEU A 1 112 ? 5.438 23.391 5.574 1 97.88 112 LEU A C 1
ATOM 866 O O . LEU A 1 112 ? 6.176 23.672 6.523 1 97.88 112 LEU A O 1
ATOM 870 N N . LEU A 1 113 ? 5.832 23.516 4.391 1 97.38 113 LEU A N 1
ATOM 871 C CA . LEU A 1 113 ? 7.207 23.891 4.055 1 97.38 113 LEU A CA 1
ATOM 872 C C . LEU A 1 113 ? 7.488 25.344 4.43 1 97.38 113 LEU A C 1
ATOM 874 O O . LEU A 1 113 ? 8.555 25.656 4.969 1 97.38 113 LEU A O 1
ATOM 878 N N . LEU A 1 114 ? 6.574 26.219 4.141 1 97.56 114 LEU A N 1
ATOM 879 C CA . LEU A 1 114 ? 6.727 27.625 4.48 1 97.56 114 LEU A CA 1
ATOM 880 C C . LEU A 1 114 ? 6.875 27.812 5.988 1 97.56 114 LEU A C 1
ATOM 882 O O . LEU A 1 114 ? 7.781 28.516 6.445 1 97.56 114 LEU A O 1
ATOM 886 N N . GLU A 1 115 ? 5.996 27.172 6.695 1 97.62 115 GLU A N 1
ATOM 887 C CA . GLU A 1 115 ? 6.031 27.297 8.148 1 97.62 115 GLU A CA 1
ATOM 888 C C . GLU A 1 115 ? 7.277 26.641 8.727 1 97.62 115 GLU A C 1
ATOM 890 O O . GLU A 1 115 ? 7.828 27.094 9.727 1 97.62 115 GLU A O 1
ATOM 895 N N . ALA A 1 116 ? 7.66 25.516 8.109 1 97.56 116 ALA A N 1
ATOM 896 C CA . ALA A 1 116 ? 8.883 24.859 8.562 1 97.56 116 ALA A CA 1
ATOM 897 C C . ALA A 1 116 ? 10.078 25.812 8.461 1 97.56 116 ALA A C 1
ATOM 899 O O . ALA A 1 116 ? 10.914 25.859 9.367 1 97.56 116 ALA A O 1
ATOM 900 N N . GLU A 1 117 ? 10.203 26.547 7.387 1 96.94 117 GLU A N 1
ATOM 901 C CA . GLU A 1 117 ? 11.266 27.531 7.207 1 96.94 117 GLU A CA 1
ATOM 902 C C . GLU A 1 117 ? 11.133 28.688 8.195 1 96.94 117 GLU A C 1
ATOM 904 O O . GLU A 1 117 ? 12.117 29.094 8.82 1 96.94 117 GLU A O 1
ATOM 909 N N . ARG A 1 118 ? 9.953 29.219 8.359 1 97.38 118 ARG A N 1
ATOM 910 C CA . ARG A 1 118 ? 9.68 30.359 9.234 1 97.38 118 ARG A CA 1
ATOM 911 C C . ARG A 1 118 ? 9.992 30.016 10.688 1 97.38 118 ARG A C 1
ATOM 913 O O . ARG A 1 118 ? 10.57 30.828 11.406 1 97.38 118 ARG A O 1
ATOM 920 N N . ARG A 1 119 ? 9.641 28.797 11.07 1 97.69 119 ARG A N 1
ATOM 921 C CA . ARG A 1 119 ? 9.781 28.375 12.461 1 97.69 119 ARG A CA 1
ATOM 922 C C . ARG A 1 119 ? 11.039 27.531 12.656 1 97.69 119 ARG A C 1
ATOM 924 O O . ARG A 1 119 ? 11.289 27.031 13.75 1 97.69 119 ARG A O 1
ATOM 931 N N . GLN A 1 120 ? 11.781 27.328 11.617 1 97 120 GLN A N 1
ATOM 932 C CA . GLN A 1 120 ? 13.031 26.594 11.633 1 97 120 GLN A CA 1
ATOM 933 C C . GLN A 1 120 ? 12.828 25.172 12.156 1 97 120 GLN A C 1
ATOM 935 O O . GLN A 1 120 ? 13.57 24.719 13.031 1 97 120 GLN A O 1
ATOM 940 N N . LEU A 1 121 ? 11.766 24.594 11.695 1 96.75 121 LEU A N 1
ATOM 941 C CA . LEU A 1 121 ? 11.508 23.203 12.031 1 96.75 121 LEU A CA 1
ATOM 942 C C . LEU A 1 121 ? 12.453 22.281 11.266 1 96.75 121 LEU A C 1
ATOM 944 O O . LEU A 1 121 ? 12.125 21.812 10.172 1 96.75 121 LEU A O 1
ATOM 948 N N . ARG A 1 122 ? 13.508 21.953 11.805 1 96.44 122 ARG A N 1
ATOM 949 C CA . ARG A 1 122 ? 14.625 21.281 11.148 1 96.44 122 ARG A CA 1
ATOM 950 C C . ARG A 1 122 ? 14.219 19.891 10.68 1 96.44 122 ARG A C 1
ATOM 952 O O . ARG A 1 122 ? 14.625 19.438 9.609 1 96.44 122 ARG A O 1
ATOM 959 N N . ALA A 1 123 ? 13.461 19.234 11.516 1 95.81 123 ALA A N 1
ATOM 960 C CA . ALA A 1 123 ? 13.055 17.875 11.18 1 95.81 123 ALA A CA 1
ATOM 961 C C . ALA A 1 123 ? 12.32 17.844 9.844 1 95.81 123 ALA A C 1
ATOM 963 O O . ALA A 1 123 ? 12.492 16.906 9.062 1 95.81 123 ALA A O 1
ATOM 964 N N . ILE A 1 124 ? 11.492 18.812 9.539 1 96.56 124 ILE A N 1
ATOM 965 C CA . ILE A 1 124 ? 10.719 18.859 8.305 1 96.56 124 ILE A CA 1
ATOM 966 C C . ILE A 1 124 ? 11.609 19.328 7.16 1 96.56 124 ILE A C 1
ATOM 968 O O . ILE A 1 124 ? 11.586 18.75 6.074 1 96.56 124 ILE A O 1
ATOM 972 N N . ILE A 1 125 ? 12.461 20.328 7.465 1 97 125 ILE A N 1
ATOM 973 C CA . ILE A 1 125 ? 13.328 20.922 6.453 1 97 125 ILE A CA 1
ATOM 974 C C . ILE A 1 125 ? 14.289 19.859 5.918 1 97 125 ILE A C 1
ATOM 976 O O . ILE A 1 125 ? 14.484 19.75 4.707 1 97 125 ILE A O 1
ATOM 980 N N . GLU A 1 126 ? 14.797 19.062 6.734 1 96.88 126 GLU A N 1
ATOM 981 C CA . GLU A 1 126 ? 15.828 18.078 6.383 1 96.88 126 GLU A CA 1
ATOM 982 C C . GLU A 1 126 ? 15.219 16.844 5.746 1 96.88 126 GLU A C 1
ATOM 984 O O . GLU A 1 126 ? 15.922 16.047 5.125 1 96.88 126 GLU A O 1
ATOM 989 N N . ASN A 1 127 ? 13.953 16.719 5.918 1 93.81 127 ASN A N 1
ATOM 990 C CA . ASN A 1 127 ? 13.32 15.5 5.43 1 93.81 127 ASN A CA 1
ATOM 991 C C . ASN A 1 127 ? 12.227 15.805 4.41 1 93.81 127 ASN A C 1
ATOM 993 O O . ASN A 1 127 ? 11.305 15.008 4.219 1 93.81 127 ASN A O 1
ATOM 997 N N . LYS A 1 128 ? 12.266 16.906 3.803 1 93.31 128 LYS A N 1
ATOM 998 C CA . LYS A 1 128 ? 11.227 17.344 2.877 1 93.31 128 LYS A CA 1
ATOM 999 C C . LYS A 1 128 ? 11.078 16.359 1.717 1 93.31 128 LYS A C 1
ATOM 1001 O O . LYS A 1 128 ? 9.977 16.172 1.2 1 93.31 128 LYS A O 1
ATOM 1006 N N . SER A 1 129 ? 12.195 15.719 1.315 1 88.62 129 SER A N 1
ATOM 1007 C CA . SER A 1 129 ? 12.188 14.781 0.196 1 88.62 129 SER A CA 1
ATOM 1008 C C . SER A 1 129 ? 11.461 13.492 0.562 1 88.62 129 SER A C 1
ATOM 1010 O O . SER A 1 129 ? 11.094 12.711 -0.316 1 88.62 129 SER A O 1
ATOM 1012 N N . ARG A 1 130 ? 11.227 13.266 1.793 1 85.75 130 ARG A N 1
ATOM 1013 C CA . ARG A 1 130 ? 10.578 12.047 2.273 1 85.75 130 ARG A CA 1
ATOM 1014 C C . ARG A 1 130 ? 9.078 12.258 2.449 1 85.75 130 ARG A C 1
ATOM 1016 O O . ARG A 1 130 ? 8.375 11.367 2.934 1 85.75 130 ARG A O 1
ATOM 1023 N N . ILE A 1 131 ? 8.656 13.445 2.057 1 88.31 131 ILE A N 1
ATOM 1024 C CA . ILE A 1 131 ? 7.23 13.742 2.117 1 88.31 131 ILE A CA 1
ATOM 1025 C C . ILE A 1 131 ? 6.613 13.594 0.729 1 88.31 131 ILE A C 1
ATOM 1027 O O . ILE A 1 131 ? 7.008 14.289 -0.21 1 88.31 131 ILE A O 1
ATOM 1031 N N . ILE A 1 132 ? 5.586 12.711 0.692 1 82.5 132 ILE A N 1
ATOM 1032 C CA . ILE A 1 132 ? 4.973 12.359 -0.583 1 82.5 132 ILE A CA 1
ATOM 1033 C C . ILE A 1 132 ? 3.516 12.812 -0.598 1 82.5 132 ILE A C 1
ATOM 1035 O O . ILE A 1 132 ? 2.799 12.656 0.393 1 82.5 132 ILE A O 1
ATOM 1039 N N . LEU A 1 133 ? 3.156 13.312 -1.738 1 82.94 133 LEU A N 1
ATOM 1040 C CA . LEU A 1 133 ? 1.769 13.727 -1.916 1 82.94 133 LEU A CA 1
ATOM 1041 C C . LEU A 1 133 ? 1.008 12.719 -2.773 1 82.94 133 LEU A C 1
ATOM 1043 O O . LEU A 1 133 ? 1.479 12.328 -3.844 1 82.94 133 LEU A O 1
ATOM 1047 N N . VAL A 1 134 ? -0.191 12.328 -2.264 1 75.94 134 VAL A N 1
ATOM 1048 C CA . VAL A 1 134 ? -0.979 11.328 -2.975 1 75.94 134 VAL A CA 1
ATOM 1049 C C . VAL A 1 134 ? -2.416 11.82 -3.137 1 75.94 134 VAL A C 1
ATOM 1051 O O . VAL A 1 134 ? -3.037 12.266 -2.17 1 75.94 134 VAL A O 1
ATOM 1054 N N . HIS A 1 135 ? -2.881 11.672 -4.348 1 78.25 135 HIS A N 1
ATOM 1055 C CA . HIS A 1 135 ? -4.285 11.984 -4.59 1 78.25 135 HIS A CA 1
ATOM 1056 C C . HIS A 1 135 ? -5.184 10.812 -4.219 1 78.25 135 HIS A C 1
ATOM 1058 O O . HIS A 1 135 ? -4.922 9.672 -4.613 1 78.25 135 HIS A O 1
ATOM 1064 N N . THR A 1 136 ? -6.215 11.109 -3.398 1 70.25 136 THR A N 1
ATOM 1065 C CA . THR A 1 136 ? -7.199 10.086 -3.059 1 70.25 136 THR A CA 1
ATOM 1066 C C . THR A 1 136 ? -8.547 10.398 -3.707 1 70.25 136 THR A C 1
ATOM 1068 O O . THR A 1 136 ? -8.797 11.531 -4.117 1 70.25 136 THR A O 1
ATOM 1071 N N . ASN A 1 137 ? -9.336 9.258 -3.918 1 59.25 137 ASN A N 1
ATOM 1072 C CA . ASN A 1 137 ? -10.672 9.469 -4.477 1 59.25 137 ASN A CA 1
ATOM 1073 C C . ASN A 1 137 ? -11.656 9.93 -3.404 1 59.25 137 ASN A C 1
ATOM 1075 O O . ASN A 1 137 ? -11.43 9.719 -2.213 1 59.25 137 ASN A O 1
ATOM 1079 N N . SER A 1 138 ? -12.664 10.734 -3.766 1 55.84 138 SER A N 1
ATOM 1080 C CA . SER A 1 138 ? -13.633 11.398 -2.896 1 55.84 138 SER A CA 1
ATOM 1081 C C . SER A 1 138 ? -14.414 10.383 -2.072 1 55.84 138 SER A C 1
ATOM 1083 O O . SER A 1 138 ? -15.07 10.742 -1.094 1 55.84 138 SER A O 1
ATOM 1085 N N . GLY A 1 139 ? -14.5 9.164 -2.496 1 53.78 139 GLY A N 1
ATOM 1086 C CA . GLY A 1 139 ? -15.281 8.211 -1.727 1 53.78 139 GLY A CA 1
ATOM 1087 C C . GLY A 1 139 ? -14.797 8.055 -0.298 1 53.78 139 GLY A C 1
ATOM 1088 O O . GLY A 1 139 ? -15.508 7.5 0.547 1 53.78 139 GLY A O 1
ATOM 1089 N N . TYR A 1 140 ? -13.75 8.477 0.028 1 50.44 140 TYR A N 1
ATOM 1090 C CA . TYR A 1 140 ? -13.109 8.383 1.333 1 50.44 140 TYR A CA 1
ATOM 1091 C C . TYR A 1 140 ? -13.836 9.25 2.361 1 50.44 140 TYR A C 1
ATOM 1093 O O . TYR A 1 140 ? -13.898 8.898 3.539 1 50.44 140 TYR A O 1
ATOM 1101 N N . ARG A 1 141 ? -14.445 10.273 1.946 1 51.88 141 ARG A N 1
ATOM 1102 C CA . ARG A 1 141 ? -15.141 11.148 2.885 1 51.88 141 ARG A CA 1
ATOM 1103 C C . ARG A 1 141 ? -16.094 10.352 3.773 1 51.88 141 ARG A C 1
ATOM 1105 O O . ARG A 1 141 ? -16.172 10.586 4.98 1 51.88 141 ARG A O 1
ATOM 1112 N N . LYS A 1 142 ? -16.781 9.531 3.135 1 51.84 142 LYS A N 1
ATOM 1113 C CA . LYS A 1 142 ? -17.797 8.766 3.857 1 51.84 142 LYS A CA 1
ATOM 1114 C C . LYS A 1 142 ? -17.156 7.809 4.855 1 51.84 142 LYS A C 1
ATOM 1116 O O . LYS A 1 142 ? -17.656 7.633 5.969 1 51.84 142 LYS A O 1
ATOM 1121 N N . ARG A 1 143 ? -16.062 7.496 4.508 1 49.72 143 ARG A N 1
ATOM 1122 C CA . ARG A 1 143 ? -15.469 6.465 5.352 1 49.72 143 ARG A CA 1
ATOM 1123 C C . ARG A 1 143 ? -14.742 7.086 6.543 1 49.72 143 ARG A C 1
ATOM 1125 O O . ARG A 1 143 ? -14.766 6.531 7.645 1 49.72 143 ARG A O 1
ATOM 1132 N N . MET A 1 144 ? -14.125 8.234 6.406 1 50.5 144 MET A N 1
ATOM 1133 C CA . MET A 1 144 ? -13.414 8.93 7.484 1 50.5 144 MET A CA 1
ATOM 1134 C C . MET A 1 144 ? -14.391 9.422 8.547 1 50.5 144 MET A C 1
ATOM 1136 O O . MET A 1 144 ? -14.062 9.445 9.734 1 50.5 144 MET A O 1
ATOM 1140 N N . THR A 1 145 ? -15.445 9.719 8.055 1 51.31 145 THR A N 1
ATOM 1141 C CA . THR A 1 145 ? -16.453 10.203 9 1 51.31 145 THR A CA 1
ATOM 1142 C C . THR A 1 145 ? -17.094 9.039 9.734 1 51.31 145 THR A C 1
ATOM 1144 O O . THR A 1 145 ? -17.5 9.18 10.891 1 51.31 145 THR A O 1
ATOM 1147 N N . ARG A 1 146 ? -17.266 7.953 9.086 1 47.59 146 ARG A N 1
ATOM 1148 C CA . ARG A 1 146 ? -18.031 6.859 9.695 1 47.59 146 ARG A CA 1
ATOM 1149 C C . ARG A 1 146 ? -17.203 6.148 10.758 1 47.59 146 ARG A C 1
ATOM 1151 O O . ARG A 1 146 ? -17.75 5.445 11.609 1 47.59 146 ARG A O 1
ATOM 1158 N N . GLY A 1 147 ? -16 6.074 10.641 1 40.75 147 GLY A N 1
ATOM 1159 C CA . GLY A 1 147 ? -15.227 5.395 11.664 1 40.75 147 GLY A CA 1
ATOM 1160 C C . GLY A 1 147 ? -15.352 6.039 13.031 1 40.75 147 GLY A C 1
ATOM 1161 O O . GLY A 1 147 ? -14.82 5.523 14.016 1 40.75 147 GLY A O 1
ATOM 1162 N N . THR A 1 148 ? -15.781 7.16 13.164 1 36.78 148 THR A N 1
ATOM 1163 C CA . THR A 1 148 ? -15.992 7.812 14.453 1 36.78 148 THR A CA 1
ATOM 1164 C C . THR A 1 148 ? -17.391 7.504 14.992 1 36.78 148 THR A C 1
ATOM 1166 O O . THR A 1 148 ? -17.719 7.887 16.109 1 36.78 148 THR A O 1
ATOM 1169 N N . GLU A 1 149 ? -18.125 6.723 14.234 1 33.81 149 GLU A N 1
ATOM 1170 C CA . GLU A 1 149 ? -19.328 6.332 14.969 1 33.81 149 GLU A CA 1
ATOM 1171 C C . GLU A 1 149 ? -19.172 4.945 15.578 1 33.81 149 GLU A C 1
ATOM 1173 O O . GLU A 1 149 ? -18.469 4.09 15.031 1 33.81 149 GLU A O 1
ATOM 1178 N N . MET B 1 1 ? 0.491 10.656 -13.008 1 28.3 1 MET B N 1
ATOM 1179 C CA . MET B 1 1 ? -0.22 9.398 -12.773 1 28.3 1 MET B CA 1
ATOM 1180 C C . MET B 1 1 ? 0.759 8.25 -12.547 1 28.3 1 MET B C 1
ATOM 1182 O O . MET B 1 1 ? 0.534 7.402 -11.68 1 28.3 1 MET B O 1
ATOM 1186 N N . GLY B 1 2 ? 1.746 8.344 -13.242 1 34.22 2 GLY B N 1
ATOM 1187 C CA . GLY B 1 2 ? 2.816 7.375 -13.406 1 34.22 2 GLY B CA 1
ATOM 1188 C C . GLY B 1 2 ? 3.719 7.273 -12.188 1 34.22 2 GLY B C 1
ATOM 1189 O O . GLY B 1 2 ? 4.188 6.188 -11.844 1 34.22 2 GLY B O 1
ATOM 1190 N N . TYR B 1 3 ? 3.846 8.43 -11.641 1 33.28 3 TYR B N 1
ATOM 1191 C CA . TYR B 1 3 ? 4.844 8.508 -10.578 1 33.28 3 TYR B CA 1
ATOM 1192 C C . TYR B 1 3 ? 4.316 7.879 -9.297 1 33.28 3 TYR B C 1
ATOM 1194 O O . TYR B 1 3 ? 5.07 7.254 -8.547 1 33.28 3 TYR B O 1
ATOM 1202 N N . PHE B 1 4 ? 3.016 8.102 -9.047 1 32.72 4 PHE B N 1
ATOM 1203 C CA . PHE B 1 4 ? 2.365 7.555 -7.859 1 32.72 4 PHE B CA 1
ATOM 1204 C C . PHE B 1 4 ? 2.357 6.031 -7.898 1 32.72 4 PHE B C 1
ATOM 1206 O O . PHE B 1 4 ? 2.611 5.383 -6.883 1 32.72 4 PHE B O 1
ATOM 1213 N N . GLN B 1 5 ? 2.018 5.477 -9.062 1 36.66 5 GLN B N 1
ATOM 1214 C CA . GLN B 1 5 ? 2.066 4.031 -9.266 1 36.66 5 GLN B CA 1
ATOM 1215 C C . GLN B 1 5 ? 3.457 3.482 -8.969 1 36.66 5 GLN B C 1
ATOM 1217 O O . GLN B 1 5 ? 3.59 2.439 -8.32 1 36.66 5 GLN B O 1
ATOM 1222 N N . ALA B 1 6 ? 4.324 4.254 -9.422 1 35.28 6 ALA B N 1
ATOM 1223 C CA . ALA B 1 6 ? 5.691 3.756 -9.289 1 35.28 6 ALA B CA 1
ATOM 1224 C C . ALA B 1 6 ? 6.141 3.766 -7.828 1 35.28 6 ALA B C 1
ATOM 1226 O O . ALA B 1 6 ? 6.875 2.877 -7.391 1 35.28 6 ALA B O 1
ATOM 1227 N N . PHE B 1 7 ? 5.758 4.832 -7.246 1 35.53 7 PHE B N 1
ATOM 1228 C CA . PHE B 1 7 ? 6.223 4.957 -5.867 1 35.53 7 PHE B CA 1
ATOM 1229 C C . PHE B 1 7 ? 5.559 3.916 -4.977 1 35.53 7 PHE B C 1
ATOM 1231 O O . PHE B 1 7 ? 6.227 3.262 -4.172 1 35.53 7 PHE B O 1
ATOM 1238 N N . TRP B 1 8 ? 4.246 3.73 -4.938 1 41.12 8 TRP B N 1
ATOM 1239 C CA . TRP B 1 8 ? 3.633 2.68 -4.133 1 41.12 8 TRP B CA 1
ATOM 1240 C C . TRP B 1 8 ? 4.191 1.312 -4.508 1 41.12 8 TRP B C 1
ATOM 1242 O O . TRP B 1 8 ? 4.426 0.471 -3.635 1 41.12 8 TRP B O 1
ATOM 1252 N N . ASP B 1 9 ? 4.355 1.222 -5.809 1 41.34 9 ASP B N 1
ATOM 1253 C CA . ASP B 1 9 ? 5.027 0.008 -6.262 1 41.34 9 ASP B CA 1
ATOM 1254 C C . ASP B 1 9 ? 6.395 -0.141 -5.598 1 41.34 9 ASP B C 1
ATOM 1256 O O . ASP B 1 9 ? 6.762 -1.233 -5.16 1 41.34 9 ASP B O 1
ATOM 1260 N N . SER B 1 10 ? 6.961 1.023 -5.75 1 39.16 10 SER B N 1
ATOM 1261 C CA . SER B 1 10 ? 8.297 0.944 -5.176 1 39.16 10 SER B CA 1
ATOM 1262 C C . SER B 1 10 ? 8.242 0.817 -3.656 1 39.16 10 SER B C 1
ATOM 1264 O O . SER B 1 10 ? 8.969 0.021 -3.064 1 39.16 10 SER B O 1
ATOM 1266 N N . LEU B 1 11 ? 7.422 1.692 -3.092 1 42.06 11 LEU B N 1
ATOM 1267 C CA . LEU B 1 11 ? 7.344 1.602 -1.638 1 42.06 11 LEU B CA 1
ATOM 1268 C C . LEU B 1 11 ? 6.754 0.264 -1.207 1 42.06 11 LEU B C 1
ATOM 1270 O O . LEU B 1 11 ? 7.242 -0.362 -0.265 1 42.06 11 LEU B O 1
ATOM 1274 N N . ALA B 1 12 ? 5.609 -0.03 -1.844 1 43.31 12 ALA B N 1
ATOM 1275 C CA . ALA B 1 12 ? 5.062 -1.329 -1.465 1 43.31 12 ALA B CA 1
ATOM 1276 C C . ALA B 1 12 ? 6.078 -2.443 -1.7 1 43.31 12 ALA B C 1
ATOM 1278 O O . ALA B 1 12 ? 6.262 -3.314 -0.847 1 43.31 12 ALA B O 1
ATOM 1279 N N . LEU B 1 13 ? 6.566 -2.348 -2.916 1 42.31 13 LEU B N 1
ATOM 1280 C CA . LEU B 1 13 ? 7.516 -3.41 -3.225 1 42.31 13 LEU B CA 1
ATOM 1281 C C . LEU B 1 13 ? 8.797 -3.242 -2.418 1 42.31 13 LEU B C 1
ATOM 1283 O O . LEU B 1 13 ? 9.375 -4.227 -1.944 1 42.31 13 LEU B O 1
ATOM 1287 N N . ASP B 1 14 ? 9.305 -2.01 -2.451 1 42.97 14 ASP B N 1
ATOM 1288 C CA . ASP B 1 14 ? 10.484 -1.789 -1.623 1 42.97 14 ASP B CA 1
ATOM 1289 C C . ASP B 1 14 ? 10.188 -2.064 -0.152 1 42.97 14 ASP B C 1
ATOM 1291 O O . ASP B 1 14 ? 11.039 -2.582 0.575 1 42.97 14 ASP B O 1
ATOM 1295 N N . THR B 1 15 ? 9.109 -1.61 0.251 1 42.72 15 THR B N 1
ATOM 1296 C CA . THR B 1 15 ? 8.703 -1.968 1.604 1 42.72 15 THR B CA 1
ATOM 1297 C C . THR B 1 15 ? 8.625 -3.484 1.764 1 42.72 15 THR B C 1
ATOM 1299 O O . THR B 1 15 ? 9.023 -4.027 2.799 1 42.72 15 THR B O 1
ATOM 1302 N N . LEU B 1 16 ? 8.117 -4.043 0.733 1 41.25 16 LEU B N 1
ATOM 1303 C CA . LEU B 1 16 ? 8.102 -5.504 0.768 1 41.25 16 LEU B CA 1
ATOM 1304 C C . LEU B 1 16 ? 9.516 -6.055 0.921 1 41.25 16 LEU B C 1
ATOM 1306 O O . LEU B 1 16 ? 9.734 -7.023 1.653 1 41.25 16 LEU B O 1
ATOM 1310 N N . LYS B 1 17 ? 10.414 -5.492 0.164 1 40.5 17 LYS B N 1
ATOM 1311 C CA . LYS B 1 17 ? 11.781 -5.977 0.289 1 40.5 17 LYS B CA 1
ATOM 1312 C C . LYS B 1 17 ? 12.383 -5.586 1.637 1 40.5 17 LYS B C 1
ATOM 1314 O O . LYS B 1 17 ? 13.148 -6.352 2.227 1 40.5 17 LYS B O 1
ATOM 1319 N N . GLN B 1 18 ? 12.219 -4.43 2.07 1 40.31 18 GLN B N 1
ATOM 1320 C CA . GLN B 1 18 ? 12.836 -3.963 3.307 1 40.31 18 GLN B CA 1
ATOM 1321 C C . GLN B 1 18 ? 12.031 -4.402 4.523 1 40.31 18 GLN B C 1
ATOM 1323 O O . GLN B 1 18 ? 12.562 -4.5 5.629 1 40.31 18 GLN B O 1
ATOM 1328 N N . ALA B 1 19 ? 10.812 -4.492 4.414 1 41 19 ALA B N 1
ATOM 1329 C CA . ALA B 1 19 ? 9.992 -4.785 5.586 1 41 19 ALA B CA 1
ATOM 1330 C C . ALA B 1 19 ? 10.352 -6.141 6.184 1 41 19 ALA B C 1
ATOM 1332 O O . ALA B 1 19 ? 9.867 -6.5 7.258 1 41 19 ALA B O 1
ATOM 1333 N N . SER B 1 20 ? 11.047 -6.922 5.609 1 34.38 20 SER B N 1
ATOM 1334 C CA . SER B 1 20 ? 11.297 -8.188 6.289 1 34.38 20 SER B CA 1
ATOM 1335 C C . SER B 1 20 ? 12.047 -7.973 7.598 1 34.38 20 SER B C 1
ATOM 1337 O O . SER B 1 20 ? 12.281 -8.922 8.352 1 34.38 20 SER B O 1
ATOM 1339 N N . ASP B 1 21 ? 12.711 -6.852 7.77 1 37.41 21 ASP B N 1
ATOM 1340 C CA . ASP B 1 21 ? 13.367 -6.898 9.07 1 37.41 21 ASP B CA 1
ATOM 1341 C C . ASP B 1 21 ? 12.414 -6.457 10.18 1 37.41 21 ASP B C 1
ATOM 1343 O O . ASP B 1 21 ? 12.055 -5.281 10.273 1 37.41 21 ASP B O 1
ATOM 1347 N N . PRO B 1 22 ? 11.594 -7.281 10.766 1 41.59 22 PRO B N 1
ATOM 1348 C CA . PRO B 1 22 ? 10.664 -7.102 11.883 1 41.59 22 PRO B CA 1
ATOM 1349 C C . PRO B 1 22 ? 11.156 -6.09 12.906 1 41.59 22 PRO B C 1
ATOM 1351 O O . PRO B 1 22 ? 10.375 -5.629 13.75 1 41.59 22 PRO B O 1
ATOM 1354 N N . ALA B 1 23 ? 12.312 -6.18 13.414 1 38.88 23 ALA B N 1
ATOM 1355 C CA . ALA B 1 23 ? 12.742 -5.422 14.586 1 38.88 23 ALA B CA 1
ATOM 1356 C C . ALA B 1 23 ? 12.461 -3.934 14.414 1 38.88 23 ALA B C 1
ATOM 1358 O O . ALA B 1 23 ? 12.547 -3.164 15.375 1 38.88 23 ALA B O 1
ATOM 1359 N N . ALA B 1 24 ? 12.5 -3.311 13.336 1 43 24 ALA B N 1
ATOM 1360 C CA . ALA B 1 24 ? 12.656 -1.858 13.367 1 43 24 ALA B CA 1
ATOM 1361 C C . ALA B 1 24 ? 11.312 -1.166 13.578 1 43 24 ALA B C 1
ATOM 1363 O O . ALA B 1 24 ? 10.258 -1.795 13.453 1 43 24 ALA B O 1
ATOM 1364 N N . SER B 1 25 ? 11.25 0.496 13.359 1 48.34 25 SER B N 1
ATOM 1365 C CA . SER B 1 25 ? 10.633 1.818 13.43 1 48.34 25 SER B CA 1
ATOM 1366 C C . SER B 1 25 ? 9.344 1.873 12.625 1 48.34 25 SER B C 1
ATOM 1368 O O . SER B 1 25 ? 9.102 1.025 11.758 1 48.34 25 SER B O 1
ATOM 1370 N N . ALA B 1 26 ? 8.344 2.51 13.195 1 58.62 26 ALA B N 1
ATOM 1371 C CA . ALA B 1 26 ? 7.242 2.928 12.336 1 58.62 26 ALA B CA 1
ATOM 1372 C C . ALA B 1 26 ? 7.734 3.25 10.93 1 58.62 26 ALA B C 1
ATOM 1374 O O . ALA B 1 26 ? 8.758 3.912 10.758 1 58.62 26 ALA B O 1
ATOM 1375 N N . ASP B 1 27 ? 7.129 2.539 9.875 1 67.38 27 ASP B N 1
ATOM 1376 C CA . ASP B 1 27 ? 7.652 2.666 8.516 1 67.38 27 ASP B CA 1
ATOM 1377 C C . ASP B 1 27 ? 7.039 3.871 7.805 1 67.38 27 ASP B C 1
ATOM 1379 O O . ASP B 1 27 ? 7.699 4.516 6.988 1 67.38 27 ASP B O 1
ATOM 1383 N N . LEU B 1 28 ? 5.84 4.25 8.328 1 78.31 28 LEU B N 1
ATOM 1384 C CA . LEU B 1 28 ? 5.16 5.223 7.48 1 78.31 28 LEU B CA 1
ATOM 1385 C C . LEU B 1 28 ? 4.238 6.113 8.305 1 78.31 28 LEU B C 1
ATOM 1387 O O . LEU B 1 28 ? 3.49 5.621 9.148 1 78.31 28 LEU B O 1
ATOM 1391 N N . ALA B 1 29 ? 4.32 7.418 8.172 1 87.31 29 ALA B N 1
ATOM 1392 C CA . ALA B 1 29 ? 3.303 8.352 8.648 1 87.31 29 ALA B CA 1
ATOM 1393 C C . ALA B 1 29 ? 2.336 8.727 7.531 1 87.31 29 ALA B C 1
ATOM 1395 O O . ALA B 1 29 ? 2.752 8.969 6.395 1 87.31 29 ALA B O 1
ATOM 1396 N N . VAL B 1 30 ? 1.052 8.719 7.859 1 84.81 30 VAL B N 1
ATOM 1397 C CA . VAL B 1 30 ? 0.032 9.047 6.871 1 84.81 30 VAL B CA 1
ATOM 1398 C C . VAL B 1 30 ? -0.84 10.188 7.383 1 84.81 30 VAL B C 1
ATOM 1400 O O . VAL B 1 30 ? -1.386 10.109 8.484 1 84.81 30 VAL B O 1
ATOM 1403 N N . VAL B 1 31 ? -0.933 11.203 6.637 1 91.56 31 VAL B N 1
ATOM 1404 C CA . VAL B 1 31 ? -1.855 12.312 6.879 1 91.56 31 VAL B CA 1
ATOM 1405 C C . VAL B 1 31 ? -2.971 12.289 5.836 1 91.56 31 VAL B C 1
ATOM 1407 O O . VAL B 1 31 ? -2.736 12.578 4.66 1 91.56 31 VAL B O 1
ATOM 1410 N N . LEU B 1 32 ? -4.168 11.953 6.273 1 87.81 32 LEU B N 1
ATOM 1411 C CA . LEU B 1 32 ? -5.352 12.023 5.43 1 87.81 32 LEU B CA 1
ATOM 1412 C C . LEU B 1 32 ? -6.129 13.312 5.68 1 87.81 32 LEU B C 1
ATOM 1414 O O . LEU B 1 32 ? -6.41 13.656 6.828 1 87.81 32 LEU B O 1
ATOM 1418 N N . MET B 1 33 ? -6.418 13.922 4.504 1 88.25 33 MET B N 1
ATOM 1419 C CA . MET B 1 33 ? -7.082 15.18 4.836 1 88.25 33 MET B CA 1
ATOM 1420 C C . MET B 1 33 ? -8.07 15.57 3.746 1 88.25 33 MET B C 1
ATOM 1422 O O . MET B 1 33 ? -8.039 15.023 2.641 1 88.25 33 MET B O 1
ATOM 1426 N N . GLN B 1 34 ? -9.062 16.156 4.074 1 89 34 GLN B N 1
ATOM 1427 C CA . GLN B 1 34 ? -9.93 17.047 3.293 1 89 34 GLN B CA 1
ATOM 1428 C C . GLN B 1 34 ? -10.086 18.406 3.969 1 89 34 GLN B C 1
ATOM 1430 O O . GLN B 1 34 ? -9.633 18.594 5.098 1 89 34 GLN B O 1
ATOM 1435 N N . GLU B 1 35 ? -10.57 19.328 3.129 1 89.56 35 GLU B N 1
ATOM 1436 C CA . GLU B 1 35 ? -10.773 20.625 3.764 1 89.56 35 GLU B CA 1
ATOM 1437 C C . GLU B 1 35 ? -11.578 20.5 5.051 1 89.56 35 GLU B C 1
ATOM 1439 O O . GLU B 1 35 ? -12.727 20.047 5.027 1 89.56 35 GLU B O 1
ATOM 1444 N N . GLY B 1 36 ? -10.953 20.812 6.191 1 92.56 36 GLY B N 1
ATOM 1445 C CA . GLY B 1 36 ? -11.625 20.844 7.477 1 92.56 36 GLY B CA 1
ATOM 1446 C C . GLY B 1 36 ? -11.508 19.531 8.242 1 92.56 36 GLY B C 1
ATOM 1447 O O . GLY B 1 36 ? -11.984 19.438 9.375 1 92.56 36 GLY B O 1
ATOM 1448 N N . LEU B 1 37 ? -11.023 18.547 7.656 1 92.31 37 LEU B N 1
ATOM 1449 C CA . LEU B 1 37 ? -10.828 17.281 8.336 1 92.31 37 LEU B CA 1
ATOM 1450 C C . LEU B 1 37 ? -9.453 16.703 8.023 1 92.31 37 LEU B C 1
ATOM 1452 O O . LEU B 1 37 ? -9.078 16.578 6.852 1 92.31 37 LEU B O 1
ATOM 1456 N N . GLY B 1 38 ? -8.719 16.406 9.117 1 92.5 38 GLY B N 1
ATOM 1457 C CA . GLY B 1 38 ? -7.406 15.789 8.992 1 92.5 38 GLY B CA 1
ATOM 1458 C C . GLY B 1 38 ? -7.172 14.688 10.016 1 92.5 38 GLY B C 1
ATOM 1459 O O . GLY B 1 38 ? -7.602 14.797 11.164 1 92.5 38 GLY B O 1
ATOM 1460 N N . GLN B 1 39 ? -6.531 13.609 9.57 1 91 39 GLN B N 1
ATOM 1461 C CA . GLN B 1 39 ? -6.168 12.508 10.461 1 91 39 GLN B CA 1
ATOM 1462 C C . GLN B 1 39 ? -4.734 12.047 10.211 1 91 39 GLN B C 1
ATOM 1464 O O . GLN B 1 39 ? -4.301 11.953 9.062 1 91 39 GLN B O 1
ATOM 1469 N N . ILE B 1 40 ? -4.082 11.758 11.367 1 90.69 40 ILE B N 1
ATOM 1470 C CA . ILE B 1 40 ? -2.699 11.297 11.266 1 90.69 40 ILE B CA 1
ATOM 1471 C C . ILE B 1 40 ? -2.586 9.875 11.812 1 90.69 40 ILE B C 1
ATOM 1473 O O . ILE B 1 40 ? -3.059 9.586 12.914 1 90.69 40 ILE B O 1
ATOM 1477 N N . PHE B 1 41 ? -1.905 9.055 10.977 1 83.44 41 PHE B N 1
ATOM 1478 C CA . PHE B 1 41 ? -1.682 7.66 11.336 1 83.44 41 PHE B CA 1
ATOM 1479 C C . PHE B 1 41 ? -0.198 7.32 11.281 1 83.44 41 PHE B C 1
ATOM 1481 O O . PHE B 1 41 ? 0.537 7.848 10.445 1 83.44 41 PHE B O 1
ATOM 1488 N N . LEU B 1 42 ? 0.215 6.398 12.172 1 81.88 42 LEU B N 1
ATOM 1489 C CA . LEU B 1 42 ? 1.51 5.734 12.07 1 81.88 42 LEU B CA 1
ATOM 1490 C C . LEU B 1 42 ? 1.339 4.266 11.695 1 81.88 42 LEU B C 1
ATOM 1492 O O . LEU B 1 42 ? 0.562 3.545 12.32 1 81.88 42 LEU B O 1
ATOM 1496 N N . VAL B 1 43 ? 1.97 3.922 10.641 1 76.12 43 VAL B N 1
ATOM 1497 C CA . VAL B 1 43 ? 1.874 2.555 10.133 1 76.12 43 VAL B CA 1
ATOM 1498 C C . VAL B 1 43 ? 3.18 1.812 10.406 1 76.12 43 VAL B C 1
ATOM 1500 O O . VAL B 1 43 ? 4.254 2.26 10 1 76.12 43 VAL B O 1
ATOM 1503 N N . GLY B 1 44 ? 2.965 0.817 11.148 1 72.38 44 GLY B N 1
ATOM 1504 C CA . GLY B 1 44 ? 4.121 -0 11.477 1 72.38 44 GLY B CA 1
ATOM 1505 C C . GLY B 1 44 ? 4.527 -0.939 10.359 1 72.38 44 GLY B C 1
ATOM 1506 O O . GLY B 1 44 ? 3.84 -1.031 9.336 1 72.38 44 GLY B O 1
ATOM 1507 N N . ARG B 1 45 ? 5.617 -1.552 10.641 1 65.75 45 ARG B N 1
ATOM 1508 C CA . ARG B 1 45 ? 6.16 -2.48 9.656 1 65.75 45 ARG B CA 1
ATOM 1509 C C . ARG B 1 45 ? 5.293 -3.729 9.547 1 65.75 45 ARG B C 1
ATOM 1511 O O . ARG B 1 45 ? 4.738 -4.199 10.539 1 65.75 45 ARG B O 1
ATOM 1518 N N . SER B 1 46 ? 5.031 -4.129 8.297 1 65.62 46 SER B N 1
ATOM 1519 C CA . SER B 1 46 ? 4.406 -5.43 8.07 1 65.62 46 SER B CA 1
ATOM 1520 C C . SER B 1 46 ? 5.449 -6.508 7.809 1 65.62 46 SER B C 1
ATOM 1522 O O . SER B 1 46 ? 6.469 -6.25 7.16 1 65.62 46 SER B O 1
ATOM 1524 N N . VAL B 1 47 ? 5.273 -7.594 8.414 1 63.12 47 VAL B N 1
ATOM 1525 C CA . VAL B 1 47 ? 6.168 -8.719 8.148 1 63.12 47 VAL B CA 1
ATOM 1526 C C . VAL B 1 47 ? 5.898 -9.281 6.754 1 63.12 47 VAL B C 1
ATOM 1528 O O . VAL B 1 47 ? 4.742 -9.484 6.375 1 63.12 47 VAL B O 1
ATOM 1531 N N . THR B 1 48 ? 6.887 -9.258 5.887 1 73 48 THR B N 1
ATOM 1532 C CA . THR B 1 48 ? 6.773 -9.883 4.57 1 73 48 THR B CA 1
ATOM 1533 C C . THR B 1 48 ? 7.676 -11.102 4.465 1 73 48 THR B C 1
ATOM 1535 O O . THR B 1 48 ? 8.859 -11.039 4.797 1 73 48 THR B O 1
ATOM 1538 N N . SER B 1 49 ? 7.074 -12.211 4.109 1 79.75 49 SER B N 1
ATOM 1539 C CA . SER B 1 49 ? 7.855 -13.438 3.945 1 79.75 49 SER B CA 1
ATOM 1540 C C . SER B 1 49 ? 7.805 -13.938 2.506 1 79.75 49 SER B C 1
ATOM 1542 O O . SER B 1 49 ? 6.742 -13.938 1.882 1 79.75 49 SER B O 1
ATOM 1544 N N . SER B 1 50 ? 8.992 -14.258 1.992 1 83.75 50 SER B N 1
ATOM 1545 C CA . SER B 1 50 ? 9.062 -14.906 0.686 1 83.75 50 SER B CA 1
ATOM 1546 C C . SER B 1 50 ? 8.719 -16.391 0.785 1 83.75 50 SER B C 1
ATOM 1548 O O . SER B 1 50 ? 9.25 -17.094 1.642 1 83.75 50 SER B O 1
ATOM 1550 N N . ARG B 1 51 ? 7.844 -16.75 -0.164 1 89.56 51 ARG B N 1
ATOM 1551 C CA . ARG B 1 51 ? 7.395 -18.141 -0.069 1 89.56 51 ARG B CA 1
ATOM 1552 C C . ARG B 1 51 ? 7.91 -18.953 -1.242 1 89.56 51 ARG B C 1
ATOM 1554 O O . ARG B 1 51 ? 8.133 -20.172 -1.109 1 89.56 51 ARG B O 1
ATOM 1561 N N . ALA B 1 52 ? 8.047 -18.297 -2.389 1 92.06 52 ALA B N 1
ATOM 1562 C CA . ALA B 1 52 ? 8.469 -19.031 -3.576 1 92.06 52 ALA B CA 1
ATOM 1563 C C . ALA B 1 52 ? 9.094 -18.094 -4.609 1 92.06 52 ALA B C 1
ATOM 1565 O O . ALA B 1 52 ? 8.75 -16.922 -4.672 1 92.06 52 ALA B O 1
ATOM 1566 N N . ARG B 1 53 ? 10.062 -18.703 -5.301 1 92.19 53 ARG B N 1
ATOM 1567 C CA . ARG B 1 53 ? 10.656 -18.078 -6.473 1 92.19 53 ARG B CA 1
ATOM 1568 C C . ARG B 1 53 ? 10.734 -19.047 -7.641 1 92.19 53 ARG B C 1
ATOM 1570 O O . ARG B 1 53 ? 11.328 -20.125 -7.52 1 92.19 53 ARG B O 1
ATOM 1577 N N . ILE B 1 54 ? 10.109 -18.656 -8.688 1 95.44 54 ILE B N 1
ATOM 1578 C CA . ILE B 1 54 ? 10.031 -19.516 -9.859 1 95.44 54 ILE B CA 1
ATOM 1579 C C . ILE B 1 54 ? 10.766 -18.859 -11.031 1 95.44 54 ILE B C 1
ATOM 1581 O O . ILE B 1 54 ? 10.492 -17.719 -11.375 1 95.44 54 ILE B O 1
ATOM 1585 N N . GLU B 1 55 ? 11.727 -19.578 -11.508 1 94.12 55 GLU B N 1
ATOM 1586 C CA . GLU B 1 55 ? 12.484 -19.094 -12.664 1 94.12 55 GLU B CA 1
ATOM 1587 C C . GLU B 1 55 ? 12.453 -20.094 -13.805 1 94.12 55 GLU B C 1
ATOM 1589 O O . GLU B 1 55 ? 12.648 -21.297 -13.586 1 94.12 55 GLU B O 1
ATOM 1594 N N . THR B 1 56 ? 12.039 -19.625 -14.938 1 91.81 56 THR B N 1
ATOM 1595 C CA . THR B 1 56 ? 12.023 -20.453 -16.141 1 91.81 56 THR B CA 1
ATOM 1596 C C . THR B 1 56 ? 12.523 -19.672 -17.344 1 91.81 56 THR B C 1
ATOM 1598 O O . THR B 1 56 ? 12.18 -18.5 -17.516 1 91.81 56 THR B O 1
ATOM 1601 N N . SER B 1 57 ? 13.367 -20.219 -18.141 1 89.44 57 SER B N 1
ATOM 1602 C CA . SER B 1 57 ? 13.836 -19.594 -19.391 1 89.44 57 SER B CA 1
ATOM 1603 C C . SER B 1 57 ? 12.766 -19.641 -20.469 1 89.44 57 SER B C 1
ATOM 1605 O O . SER B 1 57 ? 12.258 -20.719 -20.797 1 89.44 57 SER B O 1
ATOM 1607 N N . ILE B 1 58 ? 12.312 -18.531 -20.891 1 87.38 58 ILE B N 1
ATOM 1608 C CA . ILE B 1 58 ? 11.297 -18.469 -21.922 1 87.38 58 ILE B CA 1
ATOM 1609 C C . ILE B 1 58 ? 11.914 -17.938 -23.219 1 87.38 58 ILE B C 1
ATOM 1611 O O . ILE B 1 58 ? 12.445 -16.828 -23.25 1 87.38 58 ILE B O 1
ATOM 1615 N N . PRO B 1 59 ? 11.844 -18.719 -24.203 1 81.25 59 PRO B N 1
ATOM 1616 C CA . PRO B 1 59 ? 12.398 -18.266 -25.484 1 81.25 59 PRO B CA 1
ATOM 1617 C C . PRO B 1 59 ? 11.648 -17.078 -26.062 1 81.25 59 PRO B C 1
ATOM 1619 O O . PRO B 1 59 ? 10.5 -16.812 -25.688 1 81.25 59 PRO B O 1
ATOM 1622 N N . ARG B 1 60 ? 12.469 -16.188 -26.906 1 71.25 60 ARG B N 1
ATOM 1623 C CA . ARG B 1 60 ? 11.836 -15.047 -27.578 1 71.25 60 ARG B CA 1
ATOM 1624 C C . ARG B 1 60 ? 10.773 -15.516 -28.562 1 71.25 60 ARG B C 1
ATOM 1626 O O . ARG B 1 60 ? 10.922 -16.562 -29.203 1 71.25 60 ARG B O 1
ATOM 1633 N N . LYS B 1 61 ? 9.719 -14.68 -28.453 1 65.25 61 LYS B N 1
ATOM 1634 C CA . LYS B 1 61 ? 8.586 -14.977 -29.328 1 65.25 61 LYS B CA 1
ATOM 1635 C C . LYS B 1 61 ? 8.93 -14.711 -30.781 1 65.25 61 LYS B C 1
ATOM 1637 O O . LYS B 1 61 ? 8.742 -13.594 -31.281 1 65.25 61 LYS B O 1
ATOM 1642 N N . HIS B 1 62 ? 9.734 -15.453 -31.453 1 68.56 62 HIS B N 1
ATOM 1643 C CA . HIS B 1 62 ? 9.961 -15.172 -32.875 1 68.56 62 HIS B CA 1
ATOM 1644 C C . HIS B 1 62 ? 9.914 -16.453 -33.688 1 68.56 62 HIS B C 1
ATOM 1646 O O . HIS B 1 62 ? 10.484 -17.469 -33.312 1 68.56 62 HIS B O 1
ATOM 1652 N N . GLY B 1 63 ? 9.227 -16.281 -34.875 1 65.69 63 GLY B N 1
ATOM 1653 C CA . GLY B 1 63 ? 9.211 -17.234 -35.969 1 65.69 63 GLY B CA 1
ATOM 1654 C C . GLY B 1 63 ? 8.836 -18.641 -35.531 1 65.69 63 GLY B C 1
ATOM 1655 O O . GLY B 1 63 ? 7.82 -18.844 -34.875 1 65.69 63 GLY B O 1
ATOM 1656 N N . PRO B 1 64 ? 9.672 -19.594 -35.969 1 62.97 64 PRO B N 1
ATOM 1657 C CA . PRO B 1 64 ? 9.484 -21.016 -35.719 1 62.97 64 PRO B CA 1
ATOM 1658 C C . PRO B 1 64 ? 9.508 -21.359 -34.219 1 62.97 64 PRO B C 1
ATOM 1660 O O . PRO B 1 64 ? 9.008 -22.422 -33.812 1 62.97 64 PRO B O 1
ATOM 1663 N N . ALA B 1 65 ? 9.852 -20.438 -33.438 1 70.94 65 ALA B N 1
ATOM 1664 C CA . ALA B 1 65 ? 10.062 -20.734 -32 1 70.94 65 ALA B CA 1
ATOM 1665 C C . ALA B 1 65 ? 8.82 -20.391 -31.188 1 70.94 65 ALA B C 1
ATOM 1667 O O . ALA B 1 65 ? 8.836 -20.516 -29.953 1 70.94 65 ALA B O 1
ATOM 1668 N N . ILE B 1 66 ? 7.762 -20.078 -31.906 1 79.25 66 ILE B N 1
ATOM 1669 C CA . ILE B 1 66 ? 6.535 -19.656 -31.234 1 79.25 66 ILE B CA 1
ATOM 1670 C C . ILE B 1 66 ? 5.977 -20.812 -30.422 1 79.25 66 ILE B C 1
ATOM 1672 O O . ILE B 1 66 ? 5.492 -20.609 -29.297 1 79.25 66 ILE B O 1
ATOM 1676 N N . ALA B 1 67 ? 6.051 -22.031 -31.031 1 83.81 67 ALA B N 1
ATOM 1677 C CA . ALA B 1 67 ? 5.551 -23.203 -30.328 1 83.81 67 ALA B CA 1
ATOM 1678 C C . ALA B 1 67 ? 6.32 -23.422 -29.031 1 83.81 67 ALA B C 1
ATOM 1680 O O . ALA B 1 67 ? 5.723 -23.719 -27.984 1 83.81 67 ALA B O 1
ATOM 1681 N N . GLY B 1 68 ? 7.551 -23.312 -29.125 1 86.31 68 GLY B N 1
ATOM 1682 C CA . GLY B 1 68 ? 8.391 -23.453 -27.938 1 86.31 68 GLY B CA 1
ATOM 1683 C C . GLY B 1 68 ? 8.102 -22.406 -26.875 1 86.31 68 GLY B C 1
ATOM 1684 O O . GLY B 1 68 ? 8.078 -22.719 -25.688 1 86.31 68 GLY B O 1
ATOM 1685 N N . TYR B 1 69 ? 7.844 -21.219 -27.359 1 88.88 69 TYR B N 1
ATOM 1686 C CA . TYR B 1 69 ? 7.516 -20.125 -26.469 1 88.88 69 TYR B CA 1
ATOM 1687 C C . TYR B 1 69 ? 6.242 -20.406 -25.688 1 88.88 69 TYR B C 1
ATOM 1689 O O . TYR B 1 69 ? 6.223 -20.297 -24.453 1 88.88 69 TYR B O 1
ATOM 1697 N N . GLU B 1 70 ? 5.234 -20.781 -26.406 1 90.31 70 GLU B N 1
ATOM 1698 C CA . GLU B 1 70 ? 3.945 -21.047 -25.766 1 90.31 70 GLU B CA 1
ATOM 1699 C C . GLU B 1 70 ? 4.055 -22.188 -24.766 1 90.31 70 GLU B C 1
ATOM 1701 O O . GLU B 1 70 ? 3.461 -22.125 -23.688 1 90.31 70 GLU B O 1
ATOM 1706 N N . SER B 1 71 ? 4.77 -23.266 -25.156 1 92.94 71 SER B N 1
ATOM 1707 C CA . SER B 1 71 ? 4.957 -24.406 -24.266 1 92.94 71 SER B CA 1
ATOM 1708 C C . SER B 1 71 ? 5.715 -24 -23 1 92.94 71 SER B C 1
ATOM 1710 O O . SER B 1 71 ? 5.367 -24.422 -21.906 1 92.94 71 SER B O 1
ATOM 1712 N N . ALA B 1 72 ? 6.75 -23.234 -23.188 1 93.12 72 ALA B N 1
ATOM 1713 C CA . ALA B 1 72 ? 7.551 -22.766 -22.062 1 93.12 72 ALA B CA 1
ATOM 1714 C C . ALA B 1 72 ? 6.734 -21.859 -21.141 1 93.12 72 ALA B C 1
ATOM 1716 O O . ALA B 1 72 ? 6.855 -21.922 -19.922 1 93.12 72 ALA B O 1
ATOM 1717 N N . LEU B 1 73 ? 5.957 -21.031 -21.719 1 94.06 73 LEU B N 1
ATOM 1718 C CA . LEU B 1 73 ? 5.102 -20.125 -20.969 1 94.06 73 LEU B CA 1
ATOM 1719 C C . LEU B 1 73 ? 4.07 -20.906 -20.156 1 94.06 73 LEU B C 1
ATOM 1721 O O . LEU B 1 73 ? 3.832 -20.594 -18.984 1 94.06 73 LEU B O 1
ATOM 1725 N N . LYS B 1 74 ? 3.475 -21.875 -20.781 1 94.88 74 LYS B N 1
ATOM 1726 C CA . LYS B 1 74 ? 2.504 -22.719 -20.094 1 94.88 74 LYS B CA 1
ATOM 1727 C C . LYS B 1 74 ? 3.139 -23.422 -18.906 1 94.88 74 LYS B C 1
ATOM 1729 O O . LYS B 1 74 ? 2.537 -23.5 -17.828 1 94.88 74 LYS B O 1
ATOM 1734 N N . LYS B 1 75 ? 4.293 -23.906 -19.109 1 96.12 75 LYS B N 1
ATOM 1735 C CA . LYS B 1 75 ? 5.023 -24.562 -18.031 1 96.12 75 LYS B CA 1
ATOM 1736 C C . LYS B 1 75 ? 5.32 -23.578 -16.891 1 96.12 75 LYS B C 1
ATOM 1738 O O . LYS B 1 75 ? 5.203 -23.938 -15.719 1 96.12 75 LYS B O 1
ATOM 1743 N N . PHE B 1 76 ? 5.781 -22.406 -17.281 1 96.5 76 PHE B N 1
ATOM 1744 C CA . PHE B 1 76 ? 6.02 -21.344 -16.312 1 96.5 76 PHE B CA 1
ATOM 1745 C C . PHE B 1 76 ? 4.766 -21.078 -15.492 1 96.5 76 PHE B C 1
ATOM 1747 O O . PHE B 1 76 ? 4.812 -21.047 -14.258 1 96.5 76 PHE B O 1
ATOM 1754 N N . PHE B 1 77 ? 3.643 -20.922 -16.125 1 97.56 77 PHE B N 1
ATOM 1755 C CA . PHE B 1 77 ? 2.375 -20.656 -15.461 1 97.56 77 PHE B CA 1
ATOM 1756 C C . PHE B 1 77 ? 1.985 -21.797 -14.539 1 97.56 77 PHE B C 1
ATOM 1758 O O . PHE B 1 77 ? 1.485 -21.578 -13.438 1 97.56 77 PHE B O 1
ATOM 1765 N N . GLU B 1 78 ? 2.219 -22.969 -14.969 1 97.5 78 GLU B N 1
ATOM 1766 C CA . GLU B 1 78 ? 1.913 -24.141 -14.164 1 97.5 78 GLU B CA 1
ATOM 1767 C C . GLU B 1 78 ? 2.73 -24.156 -12.875 1 97.5 78 GLU B C 1
ATOM 1769 O O . GLU B 1 78 ? 2.199 -24.438 -11.797 1 97.5 78 GLU B O 1
ATOM 1774 N N . ASN B 1 79 ? 3.973 -23.828 -13.016 1 97.88 79 ASN B N 1
ATOM 1775 C CA . ASN B 1 79 ? 4.836 -23.766 -11.836 1 97.88 79 ASN B CA 1
ATOM 1776 C C . ASN B 1 79 ? 4.379 -22.703 -10.859 1 97.88 79 ASN B C 1
ATOM 1778 O O . ASN B 1 79 ? 4.359 -22.922 -9.648 1 97.88 79 ASN B O 1
ATOM 1782 N N . VAL B 1 80 ? 4.043 -21.578 -11.359 1 97.56 80 VAL B N 1
ATOM 1783 C CA . VAL B 1 80 ? 3.561 -20.5 -10.508 1 97.56 80 VAL B CA 1
ATOM 1784 C C . VAL B 1 80 ? 2.238 -20.906 -9.859 1 97.56 80 VAL B C 1
ATOM 1786 O O . VAL B 1 80 ? 2.008 -20.625 -8.68 1 97.56 80 VAL B O 1
ATOM 1789 N N . LEU B 1 81 ? 1.375 -21.562 -10.617 1 97.94 81 LEU B N 1
ATOM 1790 C CA . LEU B 1 81 ? 0.097 -22.031 -10.094 1 97.94 81 LEU B CA 1
ATOM 1791 C C . LEU B 1 81 ? 0.307 -22.984 -8.922 1 97.94 81 LEU B C 1
ATOM 1793 O O . LEU B 1 81 ? -0.334 -22.844 -7.879 1 97.94 81 LEU B O 1
ATOM 1797 N N . GL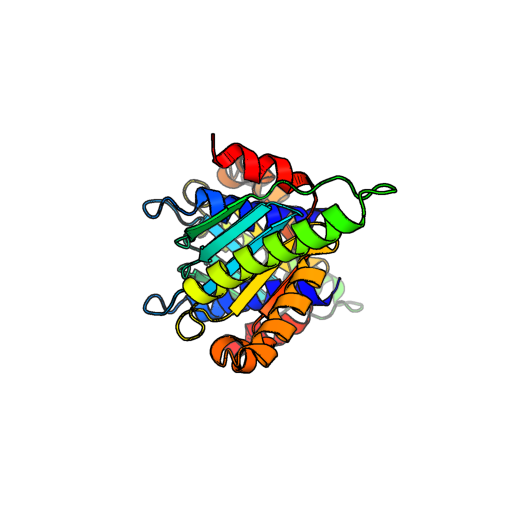N B 1 82 ? 1.164 -23.922 -9.117 1 97.69 82 GLN B N 1
ATOM 1798 C CA . GLN B 1 82 ? 1.446 -24.875 -8.055 1 97.69 82 GLN B CA 1
ATOM 1799 C C . GLN B 1 82 ? 1.931 -24.172 -6.789 1 97.69 82 GLN B C 1
ATOM 1801 O O . GLN B 1 82 ? 1.498 -24.5 -5.688 1 97.69 82 GLN B O 1
ATOM 1806 N N . ALA B 1 83 ? 2.848 -23.219 -6.973 1 97.56 83 ALA B N 1
ATOM 1807 C CA . ALA B 1 83 ? 3.352 -22.453 -5.836 1 97.56 83 ALA B CA 1
ATOM 1808 C C . ALA B 1 83 ? 2.236 -21.641 -5.18 1 97.56 83 ALA B C 1
ATOM 1810 O O . ALA B 1 83 ? 2.162 -21.562 -3.953 1 97.56 83 ALA B O 1
ATOM 1811 N N . PHE B 1 84 ? 1.416 -21.047 -5.977 1 97.38 84 PHE B N 1
ATOM 1812 C CA . PHE B 1 84 ? 0.277 -20.281 -5.488 1 97.38 84 PHE B CA 1
ATOM 1813 C C . PHE B 1 84 ? -0.623 -21.141 -4.613 1 97.38 84 PHE B C 1
ATOM 1815 O O . PHE B 1 84 ? -0.96 -20.766 -3.492 1 97.38 84 PHE B O 1
ATOM 1822 N N . VAL B 1 85 ? -0.978 -22.297 -5.098 1 97 85 VAL B N 1
ATOM 1823 C CA . VAL B 1 85 ? -1.864 -23.219 -4.383 1 97 85 VAL B CA 1
ATOM 1824 C C . VAL B 1 85 ? -1.201 -23.672 -3.084 1 97 85 VAL B C 1
ATOM 1826 O O . VAL B 1 85 ? -1.863 -23.781 -2.049 1 97 85 VAL B O 1
ATOM 1829 N N . LYS B 1 86 ? 0.007 -23.781 -3.139 1 96.69 86 LYS B N 1
ATOM 1830 C CA . LYS B 1 86 ? 0.756 -24.297 -1.995 1 96.69 86 LYS B CA 1
ATOM 1831 C C . LYS B 1 86 ? 0.877 -23.25 -0.9 1 96.69 86 LYS B C 1
ATOM 1833 O O . LYS B 1 86 ? 0.779 -23.562 0.288 1 96.69 86 LYS B O 1
ATOM 1838 N N . HIS B 1 87 ? 1.05 -22 -1.313 1 95.19 87 HIS B N 1
ATOM 1839 C CA . HIS B 1 87 ? 1.508 -21.031 -0.334 1 95.19 87 HIS B CA 1
ATOM 1840 C C . HIS B 1 87 ? 0.408 -20.016 -0.002 1 95.19 87 HIS B C 1
ATOM 1842 O O . HIS B 1 87 ? 0.49 -19.312 1.005 1 95.19 87 HIS B O 1
ATOM 1848 N N . VAL B 1 88 ? -0.54 -19.938 -0.831 1 94.12 88 VAL B N 1
ATOM 1849 C CA . VAL B 1 88 ? -1.59 -18.953 -0.601 1 94.12 88 VAL B CA 1
ATOM 1850 C C . VAL B 1 88 ? -2.809 -19.641 0.021 1 94.12 88 VAL B C 1
ATOM 1852 O O . VAL B 1 88 ? -3.512 -20.391 -0.647 1 94.12 88 VAL B O 1
ATOM 1855 N N . ASP B 1 89 ? -3.014 -19.359 1.271 1 94.38 89 ASP B N 1
ATOM 1856 C CA . ASP B 1 89 ? -4.156 -19.875 2.023 1 94.38 89 ASP B CA 1
ATOM 1857 C C . ASP B 1 89 ? -5.207 -18.781 2.227 1 94.38 89 ASP B C 1
ATOM 1859 O O . ASP B 1 89 ? -5.023 -17.875 3.043 1 94.38 89 ASP B O 1
ATOM 1863 N N . PHE B 1 90 ? -6.336 -18.938 1.531 1 91.56 90 PHE B N 1
ATOM 1864 C CA . PHE B 1 90 ? -7.367 -17.906 1.548 1 91.56 90 PHE B CA 1
ATOM 1865 C C . PHE B 1 90 ? -8.125 -17.906 2.871 1 91.56 90 PHE B C 1
ATOM 1867 O O . PHE B 1 90 ? -8.922 -17.016 3.141 1 91.56 90 PHE B O 1
ATOM 1874 N N . SER B 1 91 ? -7.879 -18.828 3.699 1 89.88 91 SER B N 1
ATOM 1875 C CA . SER B 1 91 ? -8.414 -18.797 5.055 1 89.88 91 SER B CA 1
ATOM 1876 C C . SER B 1 91 ? -7.621 -17.844 5.941 1 89.88 91 SER B C 1
ATOM 1878 O O . SER B 1 91 ? -8.094 -17.422 7.004 1 89.88 91 SER B O 1
ATOM 1880 N N . VAL B 1 92 ? -6.461 -17.547 5.5 1 83.31 92 VAL B N 1
ATOM 1881 C CA . VAL B 1 92 ? -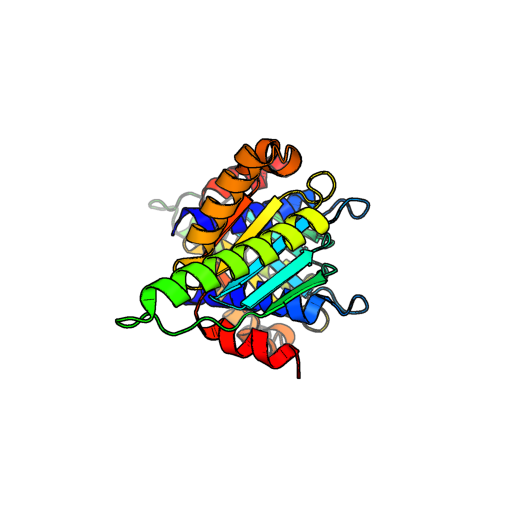5.551 -16.703 6.273 1 83.31 92 VAL B CA 1
ATOM 1882 C C . VAL B 1 92 ? -5.422 -15.336 5.613 1 83.31 92 VAL B C 1
ATOM 1884 O O . VAL B 1 92 ? -5.559 -14.305 6.277 1 83.31 92 VAL B O 1
ATOM 1887 N N . VAL B 1 93 ? -5.191 -15.359 4.289 1 84.56 93 VAL B N 1
ATOM 1888 C CA . VAL B 1 93 ? -4.988 -14.086 3.598 1 84.56 93 VAL B CA 1
ATOM 1889 C C . VAL B 1 93 ? -6.34 -13.477 3.232 1 84.56 93 VAL B C 1
ATOM 1891 O O . VAL B 1 93 ? -7.277 -14.195 2.877 1 84.56 93 VAL B O 1
ATOM 1894 N N . ARG B 1 94 ? -6.453 -12.156 3.293 1 78.69 94 ARG B N 1
ATOM 1895 C CA . ARG B 1 94 ? -7.676 -11.445 2.928 1 78.69 94 ARG B CA 1
ATOM 1896 C C . ARG B 1 94 ? -7.828 -11.359 1.412 1 78.69 94 ARG B C 1
ATOM 1898 O O . ARG B 1 94 ? -8.945 -11.406 0.893 1 78.69 94 ARG B O 1
ATOM 1905 N N . CYS B 1 95 ? -6.688 -11.195 0.754 1 82.44 95 CYS B N 1
ATOM 1906 C CA . CYS B 1 95 ? -6.719 -11.133 -0.703 1 82.44 95 CYS B CA 1
ATOM 1907 C C . CYS B 1 95 ? -5.359 -11.484 -1.294 1 82.44 95 CYS B C 1
ATOM 1909 O O . CYS B 1 95 ? -4.367 -11.562 -0.571 1 82.44 95 CYS B O 1
ATOM 1911 N N . ALA B 1 96 ? -5.414 -11.727 -2.619 1 88 96 ALA B N 1
ATOM 1912 C CA . ALA B 1 96 ? -4.207 -11.992 -3.395 1 88 96 ALA B CA 1
ATOM 1913 C C . ALA B 1 96 ? -4.047 -10.977 -4.523 1 88 96 ALA B C 1
ATOM 1915 O O . ALA B 1 96 ? -5.004 -10.68 -5.238 1 88 96 ALA B O 1
ATOM 1916 N N . VAL B 1 97 ? -2.85 -10.492 -4.598 1 84.12 97 VAL B N 1
ATOM 1917 C CA . VAL B 1 97 ? -2.531 -9.562 -5.676 1 84.12 97 VAL B CA 1
ATOM 1918 C C . VAL B 1 97 ? -1.582 -10.234 -6.668 1 84.12 97 VAL B C 1
ATOM 1920 O O . VAL B 1 97 ? -0.559 -10.797 -6.273 1 84.12 97 VAL B O 1
ATOM 1923 N N . ILE B 1 98 ? -1.953 -10.234 -7.863 1 89.94 98 ILE B N 1
ATOM 1924 C CA . ILE B 1 98 ? -1.091 -10.68 -8.953 1 89.94 98 ILE B CA 1
ATOM 1925 C C . ILE B 1 98 ? -0.638 -9.477 -9.773 1 89.94 98 ILE B C 1
ATOM 1927 O O . ILE B 1 98 ? -1.465 -8.75 -10.336 1 89.94 98 ILE B O 1
ATOM 1931 N N . ALA B 1 99 ? 0.681 -9.344 -9.82 1 83.88 99 ALA B N 1
ATOM 1932 C CA . ALA B 1 99 ? 1.204 -8.125 -10.43 1 83.88 99 ALA B CA 1
ATOM 1933 C C . ALA B 1 99 ? 2.303 -8.445 -11.445 1 83.88 99 ALA B C 1
ATOM 1935 O O . ALA B 1 99 ? 3.131 -9.328 -11.211 1 83.88 99 ALA B O 1
ATOM 1936 N N . SER B 1 100 ? 2.346 -7.809 -12.492 1 83.38 100 SER B N 1
ATOM 1937 C CA . SER B 1 100 ? 3.396 -7.934 -13.5 1 83.38 100 SER B CA 1
ATOM 1938 C C . SER B 1 100 ? 3.432 -6.715 -14.422 1 83.38 100 SER B C 1
ATOM 1940 O O . SER B 1 100 ? 2.445 -5.984 -14.531 1 83.38 100 SER B O 1
ATOM 1942 N N . PRO B 1 101 ? 4.648 -6.57 -14.906 1 78.81 101 PRO B N 1
ATOM 1943 C CA . PRO B 1 101 ? 4.66 -5.617 -16.016 1 78.81 101 PRO B CA 1
ATOM 1944 C C . PRO B 1 101 ? 4 -6.176 -17.281 1 78.81 101 PRO B C 1
ATOM 1946 O O . PRO B 1 101 ? 4.023 -7.387 -17.5 1 78.81 101 PRO B O 1
ATOM 1949 N N . GLY B 1 102 ? 3.146 -5.398 -17.906 1 81.94 102 GLY B N 1
ATOM 1950 C CA . GLY B 1 102 ? 2.578 -5.848 -19.172 1 81.94 102 GLY B CA 1
ATOM 1951 C C . GLY B 1 102 ? 1.37 -6.746 -18.984 1 81.94 102 GLY B C 1
ATOM 1952 O O . GLY B 1 102 ? 0.554 -6.531 -18.094 1 81.94 102 GLY B O 1
ATOM 1953 N N . PHE B 1 103 ? 1.399 -7.934 -19.812 1 89.06 103 PHE B N 1
ATOM 1954 C CA . PHE B 1 103 ? 0.172 -8.719 -19.891 1 89.06 103 PHE B CA 1
ATOM 1955 C C . PHE B 1 103 ? 0.335 -10.055 -19.172 1 89.06 103 PHE B C 1
ATOM 1957 O O . PHE B 1 103 ? -0.596 -10.859 -19.141 1 89.06 103 PHE B O 1
ATOM 1964 N N . THR B 1 104 ? 1.408 -10.305 -18.562 1 93.25 104 THR B N 1
ATOM 1965 C CA . THR B 1 104 ? 1.682 -11.602 -17.938 1 93.25 104 THR B CA 1
ATOM 1966 C C . THR B 1 104 ? 0.689 -11.883 -16.812 1 93.25 104 THR B C 1
ATOM 1968 O O . THR B 1 104 ? 0.217 -13.016 -16.672 1 93.25 104 THR B O 1
ATOM 1971 N N . LYS B 1 105 ? 0.425 -10.914 -16.016 1 92.06 105 LYS B N 1
ATOM 1972 C CA . LYS B 1 105 ? -0.524 -11.094 -14.922 1 92.06 105 LYS B CA 1
ATOM 1973 C C . LYS B 1 105 ? -1.897 -11.508 -15.445 1 92.06 105 LYS B C 1
ATOM 1975 O O . LYS B 1 105 ? -2.576 -12.336 -14.844 1 92.06 105 LYS B O 1
ATOM 1980 N N . ASP B 1 106 ? -2.34 -10.93 -16.547 1 94.94 106 ASP B N 1
ATOM 1981 C CA . ASP B 1 106 ? -3.641 -11.242 -17.125 1 94.94 106 ASP B CA 1
ATOM 1982 C C . ASP B 1 106 ? -3.672 -12.672 -17.672 1 94.94 106 ASP B C 1
ATOM 1984 O O . ASP B 1 106 ? -4.645 -13.398 -17.469 1 94.94 106 ASP B O 1
ATOM 1988 N N . GLN B 1 107 ? -2.625 -12.953 -18.375 1 95.94 107 GLN B N 1
ATOM 1989 C CA . GLN B 1 107 ? -2.508 -14.297 -18.938 1 95.94 107 GLN B CA 1
ATOM 1990 C C . GLN B 1 107 ? -2.467 -15.359 -17.844 1 95.94 107 GLN B C 1
ATOM 1992 O O . GLN B 1 107 ? -3.135 -16.391 -17.938 1 95.94 107 GLN B O 1
ATOM 1997 N N . PHE B 1 108 ? -1.727 -15.031 -16.859 1 97.31 108 PHE B N 1
ATOM 1998 C CA . PHE B 1 108 ? -1.646 -15.984 -15.758 1 97.31 108 PHE B CA 1
ATOM 1999 C C . PHE B 1 108 ? -2.99 -16.109 -15.047 1 97.31 108 PHE B C 1
ATOM 2001 O O . PHE B 1 108 ? -3.414 -17.203 -14.695 1 97.31 108 PHE B O 1
ATOM 2008 N N . HIS B 1 109 ? -3.576 -15.062 -14.766 1 97.19 109 HIS B N 1
ATOM 2009 C CA . HIS B 1 109 ? -4.871 -15.078 -14.094 1 97.19 109 HIS B CA 1
ATOM 2010 C C . HIS B 1 109 ? -5.871 -15.953 -14.844 1 97.19 109 HIS B C 1
ATOM 2012 O O . HIS B 1 109 ? -6.602 -16.734 -14.227 1 97.19 109 HIS B O 1
ATOM 2018 N N . ARG B 1 110 ? -5.875 -15.836 -16.141 1 97.06 110 ARG B N 1
ATOM 2019 C CA . ARG B 1 110 ? -6.738 -16.688 -16.953 1 97.06 110 ARG B CA 1
ATOM 2020 C C . ARG B 1 110 ? -6.375 -18.156 -16.781 1 97.06 110 ARG B C 1
ATOM 2022 O O . ARG B 1 110 ? -7.254 -19 -16.609 1 97.06 110 ARG B O 1
ATOM 2029 N N . HIS B 1 111 ? -5.141 -18.406 -16.891 1 97.62 111 HIS B N 1
ATOM 2030 C CA . HIS B 1 111 ? -4.66 -19.766 -16.672 1 97.62 111 HIS B CA 1
ATOM 2031 C C . HIS B 1 111 ? -5.059 -20.297 -15.305 1 97.62 111 HIS B C 1
ATOM 2033 O O . HIS B 1 111 ? -5.5 -21.438 -15.172 1 97.62 111 HIS B O 1
ATOM 2039 N N . LEU B 1 112 ? -4.918 -19.469 -14.328 1 97.81 112 LEU B N 1
ATOM 2040 C CA . LEU B 1 112 ? -5.242 -19.797 -12.938 1 97.81 112 LEU B CA 1
ATOM 2041 C C . LEU B 1 112 ? -6.707 -20.188 -12.797 1 97.81 112 LEU B C 1
ATOM 2043 O O . LEU B 1 112 ? -7.027 -21.219 -12.219 1 97.81 112 LEU B O 1
ATOM 2047 N N . LEU B 1 113 ? -7.578 -19.453 -13.344 1 97.31 113 LEU B N 1
ATOM 2048 C CA . LEU B 1 113 ? -9.008 -19.703 -13.234 1 97.31 113 LEU B CA 1
ATOM 2049 C C . LEU B 1 113 ? -9.398 -20.953 -14.016 1 97.31 113 LEU B C 1
ATOM 2051 O O . LEU B 1 113 ? -10.188 -21.781 -13.539 1 97.31 113 LEU B O 1
ATOM 2055 N N . LEU B 1 114 ? -8.875 -21.109 -15.203 1 97.5 114 LEU B N 1
ATOM 2056 C CA . LEU B 1 114 ? -9.148 -22.281 -16.031 1 97.5 114 LEU B CA 1
ATOM 2057 C C . LEU B 1 114 ? -8.703 -23.547 -15.336 1 97.5 114 LEU B C 1
ATOM 2059 O O . LEU B 1 114 ? -9.461 -24.531 -15.258 1 97.5 114 LEU B O 1
ATOM 2063 N N . GLU B 1 115 ? -7.5 -23.516 -14.859 1 97.62 115 GLU B N 1
ATOM 2064 C CA . GLU B 1 115 ? -6.957 -24.703 -14.188 1 97.62 115 GLU B CA 1
ATOM 2065 C C . GLU B 1 115 ? -7.691 -24.984 -12.883 1 97.62 115 GLU B C 1
ATOM 2067 O O . GLU B 1 115 ? -7.855 -26.141 -12.492 1 97.62 115 GLU B O 1
ATOM 2072 N N . ALA B 1 116 ? -8.062 -23.891 -12.195 1 97.5 116 ALA B N 1
ATOM 2073 C CA . ALA B 1 116 ? -8.836 -24.078 -10.969 1 97.5 116 ALA B CA 1
ATOM 2074 C C . ALA B 1 116 ? -10.125 -24.844 -11.242 1 97.5 116 ALA B C 1
ATOM 2076 O O . ALA B 1 116 ? -10.5 -25.734 -10.477 1 97.5 116 ALA B O 1
ATOM 2077 N N . GLU B 1 117 ? -10.828 -24.516 -12.305 1 96.94 117 GLU B N 1
ATOM 2078 C CA . GLU B 1 117 ? -12.047 -25.203 -12.695 1 96.94 117 GLU B CA 1
ATOM 2079 C C . GLU B 1 117 ? -11.75 -26.641 -13.117 1 96.94 117 GLU B C 1
ATOM 2081 O O . GLU B 1 117 ? -12.445 -27.578 -12.703 1 96.94 117 GLU B O 1
ATOM 2086 N N . ARG B 1 118 ? -10.742 -26.859 -13.914 1 97.31 118 ARG B N 1
ATOM 2087 C CA . ARG B 1 118 ? -10.367 -28.172 -14.438 1 97.31 118 ARG B CA 1
ATOM 2088 C C . ARG B 1 118 ? -9.977 -29.125 -13.312 1 97.31 118 ARG B C 1
ATOM 2090 O O . ARG B 1 118 ? -10.359 -30.297 -13.32 1 97.31 118 ARG B O 1
ATOM 2097 N N . ARG B 1 119 ? -9.258 -28.578 -12.336 1 97.62 119 ARG B N 1
ATOM 2098 C CA . ARG B 1 119 ? -8.727 -29.391 -11.25 1 97.62 119 ARG B CA 1
ATOM 2099 C C . ARG B 1 119 ? -9.602 -29.266 -10 1 97.62 119 ARG B C 1
ATOM 2101 O O . ARG B 1 119 ? -9.273 -29.828 -8.953 1 97.62 119 ARG B O 1
ATOM 2108 N N . GLN B 1 120 ? -10.641 -28.531 -10.086 1 96.94 120 GLN 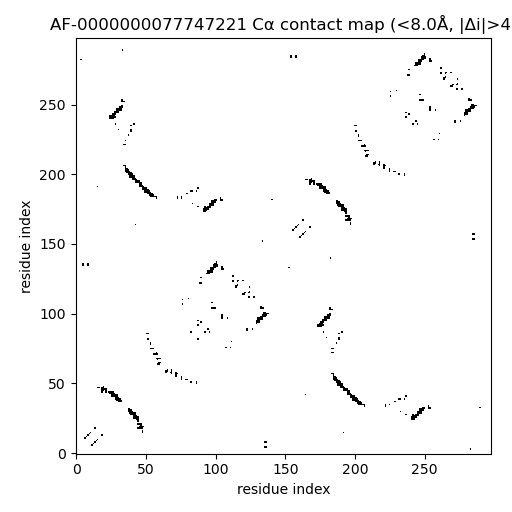B N 1
ATOM 2109 C CA . GLN B 1 120 ? -11.602 -28.344 -9 1 96.94 120 GLN B CA 1
ATOM 2110 C C . GLN B 1 120 ? -10.922 -27.812 -7.746 1 96.94 120 GLN B C 1
ATOM 2112 O O . GLN B 1 120 ? -11.125 -28.328 -6.652 1 96.94 120 GLN B O 1
ATOM 2117 N N . LEU B 1 121 ? -10.047 -26.875 -7.984 1 96.75 121 LEU B N 1
ATOM 2118 C CA . LEU B 1 121 ? -9.406 -26.203 -6.863 1 96.75 121 LEU B CA 1
ATOM 2119 C C . LEU B 1 121 ? -10.367 -25.25 -6.172 1 96.75 121 LEU B C 1
ATOM 2121 O O . LEU B 1 121 ? -10.43 -24.062 -6.508 1 96.75 121 LEU B O 1
ATOM 2125 N N . ARG B 1 122 ? -11.023 -25.672 -5.211 1 96.38 122 ARG B N 1
ATOM 2126 C CA . ARG B 1 122 ? -12.148 -24.984 -4.582 1 96.38 122 ARG B CA 1
ATOM 2127 C C . ARG B 1 122 ? -11.695 -23.688 -3.939 1 96.38 122 ARG B C 1
ATOM 2129 O O . ARG B 1 122 ? -12.414 -22.688 -3.984 1 96.38 122 ARG B O 1
ATOM 2136 N N . ALA B 1 123 ? -10.547 -23.75 -3.336 1 95.75 123 ALA B N 1
ATOM 2137 C CA . ALA B 1 123 ? -10.055 -22.562 -2.646 1 95.75 123 ALA B CA 1
ATOM 2138 C C . ALA B 1 123 ? -9.938 -21.375 -3.602 1 95.75 123 ALA B C 1
ATOM 2140 O O . ALA B 1 123 ? -10.227 -20.234 -3.227 1 95.75 123 ALA B O 1
ATOM 2141 N N . ILE B 1 124 ? -9.539 -21.578 -4.824 1 96.5 124 ILE B N 1
ATOM 2142 C CA . ILE B 1 124 ? -9.375 -20.531 -5.816 1 96.5 124 ILE B CA 1
ATOM 2143 C C . ILE B 1 124 ? -10.734 -20.141 -6.395 1 96.5 124 ILE B C 1
ATOM 2145 O O . ILE B 1 124 ? -11.047 -18.953 -6.52 1 96.5 124 ILE B O 1
ATOM 2149 N N . ILE B 1 125 ? -11.555 -21.156 -6.641 1 97 125 ILE B N 1
ATOM 2150 C CA . ILE B 1 125 ? -12.867 -20.953 -7.254 1 97 125 ILE B CA 1
ATOM 2151 C C . ILE B 1 125 ? -13.727 -20.094 -6.336 1 97 125 ILE B C 1
ATOM 2153 O O . ILE B 1 125 ? -14.383 -19.141 -6.797 1 97 125 ILE B O 1
ATOM 2157 N N . GLU B 1 126 ? -13.68 -20.312 -5.098 1 96.88 126 GLU B N 1
ATOM 2158 C CA . GLU B 1 126 ? -14.547 -19.656 -4.125 1 96.88 126 GLU B CA 1
ATOM 2159 C C . GLU B 1 126 ? -14.016 -18.266 -3.764 1 96.88 126 GLU B C 1
ATOM 2161 O O . GLU B 1 126 ? -14.734 -17.453 -3.188 1 96.88 126 GLU B O 1
ATOM 2166 N N . ASN B 1 127 ? -12.797 -18.062 -4.102 1 93.94 127 ASN B N 1
ATOM 2167 C CA . ASN B 1 127 ? -12.188 -16.797 -3.693 1 93.94 127 ASN B CA 1
ATOM 2168 C C . ASN B 1 127 ? -11.695 -16 -4.895 1 93.94 127 ASN B C 1
ATOM 2170 O O . ASN B 1 127 ? -10.797 -15.164 -4.77 1 93.94 127 ASN B O 1
ATOM 2174 N N . LYS B 1 128 ? -12.219 -16.219 -6.031 1 93.44 128 LYS B N 1
ATOM 2175 C CA . LYS B 1 128 ? -11.766 -15.586 -7.258 1 93.44 128 LYS B CA 1
ATOM 2176 C C . LYS B 1 128 ? -11.914 -14.07 -7.176 1 93.44 128 LYS B C 1
ATOM 2178 O O . LYS B 1 128 ? -11.109 -13.328 -7.742 1 93.44 128 LYS B O 1
ATOM 2183 N N . SER B 1 129 ? -12.945 -13.602 -6.434 1 88.94 129 SER B N 1
ATOM 2184 C CA . SER B 1 129 ? -13.211 -12.172 -6.309 1 88.94 129 SER B CA 1
ATOM 2185 C C . SER B 1 129 ? -12.156 -11.492 -5.441 1 88.94 129 SER B C 1
ATOM 2187 O O . SER B 1 129 ? -12.039 -10.266 -5.453 1 88.94 129 SER B O 1
ATOM 2189 N N . ARG B 1 130 ? -11.391 -12.227 -4.738 1 86 130 ARG B N 1
ATOM 2190 C CA . ARG B 1 130 ? -10.367 -11.688 -3.84 1 86 130 ARG B CA 1
ATOM 2191 C C . ARG B 1 130 ? -9.008 -11.633 -4.523 1 86 130 ARG B C 1
ATOM 2193 O O . ARG B 1 130 ? -8.008 -11.289 -3.895 1 86 130 ARG B O 1
ATOM 2200 N N . ILE B 1 131 ? -9.039 -11.992 -5.785 1 88.31 131 ILE B N 1
ATOM 2201 C CA . ILE B 1 131 ? -7.809 -11.93 -6.562 1 88.31 131 ILE B CA 1
ATOM 2202 C C . ILE B 1 131 ? -7.805 -10.664 -7.418 1 88.31 131 ILE B C 1
ATOM 2204 O O . ILE B 1 131 ? -8.68 -10.477 -8.266 1 88.31 131 ILE B O 1
ATOM 2208 N N . ILE B 1 132 ? -6.738 -9.867 -7.191 1 82.56 132 ILE B N 1
ATOM 2209 C CA . ILE B 1 132 ? -6.648 -8.562 -7.832 1 82.56 132 ILE B CA 1
ATOM 2210 C C . ILE B 1 132 ? -5.453 -8.531 -8.781 1 82.56 132 ILE B C 1
ATOM 2212 O O . ILE B 1 132 ? -4.375 -9.023 -8.445 1 82.56 132 ILE B O 1
ATOM 2216 N N . LEU B 1 133 ? -5.703 -7.91 -9.898 1 82.88 133 LEU B N 1
ATOM 2217 C CA . LEU B 1 133 ? -4.629 -7.742 -10.867 1 82.88 133 LEU B CA 1
ATOM 2218 C C . LEU B 1 133 ? -4.105 -6.309 -10.859 1 82.88 133 LEU B C 1
ATOM 2220 O O . LEU B 1 133 ? -4.887 -5.359 -10.922 1 82.88 133 LEU B O 1
ATOM 2224 N N . VAL B 1 134 ? -2.748 -6.207 -10.781 1 76 134 VAL B N 1
ATOM 2225 C CA . VAL B 1 134 ? -2.143 -4.883 -10.719 1 76 134 VAL B CA 1
ATOM 2226 C C . VAL B 1 134 ? -1.03 -4.77 -11.758 1 76 134 VAL B C 1
ATOM 2228 O O . VAL B 1 134 ? -0.167 -5.645 -11.852 1 76 134 VAL B O 1
ATOM 2231 N N . HIS B 1 135 ? -1.081 -3.662 -12.461 1 78.25 135 HIS B N 1
ATOM 2232 C CA . HIS B 1 135 ? 0.003 -3.383 -13.398 1 78.25 135 HIS B CA 1
ATOM 2233 C C . HIS B 1 135 ? 1.192 -2.746 -12.688 1 78.25 135 HIS B C 1
ATOM 2235 O O . HIS B 1 135 ? 1.026 -1.791 -11.922 1 78.25 135 HIS B O 1
ATOM 2241 N N . THR B 1 136 ? 2.381 -3.336 -12.898 1 70.25 136 THR B N 1
ATOM 2242 C CA . THR B 1 136 ? 3.602 -2.748 -12.359 1 70.25 136 THR B CA 1
ATOM 2243 C C . THR B 1 136 ? 4.465 -2.172 -13.484 1 70.25 136 THR B C 1
ATOM 2245 O O . THR B 1 136 ? 4.285 -2.514 -14.648 1 70.25 136 THR B O 1
ATOM 2248 N N . ASN B 1 137 ? 5.316 -1.136 -13.055 1 58.84 137 ASN B N 1
ATOM 2249 C CA . ASN B 1 137 ? 6.223 -0.577 -14.047 1 58.84 137 ASN B CA 1
ATOM 2250 C C . ASN B 1 137 ? 7.449 -1.464 -14.25 1 58.84 137 ASN B C 1
ATOM 2252 O O . ASN B 1 137 ? 7.785 -2.273 -13.383 1 58.84 137 ASN B O 1
ATOM 2256 N N . SER B 1 138 ? 8.039 -1.5 -15.453 1 55.88 138 SER B N 1
ATOM 2257 C CA . SER B 1 138 ? 9.125 -2.369 -15.891 1 55.88 138 SER B CA 1
ATOM 2258 C C . SER B 1 138 ? 10.367 -2.186 -15.031 1 55.88 138 SER B C 1
ATOM 2260 O O . SER B 1 138 ? 11.281 -3.01 -15.07 1 55.88 138 SER B O 1
ATOM 2262 N N . GLY B 1 139 ? 10.523 -1.063 -14.383 1 53.06 139 GLY B N 1
ATOM 2263 C CA . GLY B 1 139 ? 11.742 -0.883 -13.602 1 53.06 139 GLY B CA 1
ATOM 2264 C C . GLY B 1 139 ? 11.93 -1.946 -12.539 1 53.06 139 GLY B C 1
ATOM 2265 O O . GLY B 1 139 ? 13.008 -2.07 -11.961 1 53.06 139 GLY B O 1
ATOM 2266 N N . TYR B 1 140 ? 11.062 -2.688 -12.273 1 49.34 140 TYR B N 1
ATOM 2267 C CA . TYR B 1 140 ? 11.039 -3.725 -11.25 1 49.34 140 TYR B CA 1
ATOM 2268 C C . TYR B 1 140 ? 11.953 -4.887 -11.633 1 49.34 140 TYR B C 1
ATOM 2270 O O . TYR B 1 140 ? 12.562 -5.52 -10.766 1 49.34 140 TYR B O 1
ATOM 2278 N N . ARG B 1 141 ? 12.141 -5.145 -12.859 1 51.12 141 ARG B N 1
ATOM 2279 C CA . ARG B 1 141 ? 12.984 -6.25 -13.289 1 51.12 141 ARG B CA 1
ATOM 2280 C C . ARG B 1 141 ? 14.344 -6.195 -12.602 1 51.12 141 ARG B C 1
ATOM 2282 O O . ARG B 1 141 ? 14.867 -7.227 -12.164 1 51.12 141 ARG B O 1
ATOM 2289 N N . LYS B 1 142 ? 14.859 -5.059 -12.602 1 50.84 142 LYS B N 1
ATOM 2290 C CA . LYS B 1 142 ? 16.203 -4.902 -12.055 1 50.84 142 LYS B CA 1
ATOM 2291 C C . LYS B 1 142 ? 16.219 -5.172 -10.555 1 50.84 142 LYS B C 1
ATOM 2293 O O . LYS B 1 142 ? 17.172 -5.785 -10.047 1 50.84 142 LYS B O 1
ATOM 2298 N N . ARG B 1 143 ? 15.18 -4.941 -10.07 1 48.94 143 ARG B N 1
ATOM 2299 C CA . ARG B 1 143 ? 15.195 -5.047 -8.617 1 48.94 143 ARG B CA 1
ATOM 2300 C C . ARG B 1 143 ? 14.922 -6.48 -8.172 1 48.94 143 ARG B C 1
ATOM 2302 O O . ARG B 1 143 ? 15.5 -6.953 -7.188 1 48.94 143 ARG B O 1
ATOM 2309 N N . MET B 1 144 ? 14.086 -7.23 -8.867 1 50.12 144 MET B N 1
ATOM 2310 C CA . MET B 1 144 ? 13.766 -8.617 -8.539 1 50.12 144 MET B CA 1
ATOM 2311 C C . MET B 1 144 ? 14.977 -9.523 -8.742 1 50.12 144 MET B C 1
ATOM 2313 O O . MET B 1 144 ? 15.164 -10.492 -8.016 1 50.12 144 MET B O 1
ATOM 2317 N N . THR B 1 145 ? 15.648 -9.117 -9.656 1 50.62 145 THR B N 1
ATOM 2318 C CA . THR B 1 145 ? 16.828 -9.922 -9.93 1 50.62 145 THR B CA 1
ATOM 2319 C C . THR B 1 145 ? 17.953 -9.602 -8.938 1 50.62 145 THR B C 1
ATOM 2321 O O . THR B 1 145 ? 18.766 -10.469 -8.602 1 50.62 145 THR B O 1
ATOM 2324 N N . ARG B 1 146 ? 18.047 -8.398 -8.539 1 47.66 146 ARG B N 1
ATOM 2325 C CA . ARG B 1 146 ? 19.172 -7.996 -7.715 1 47.66 146 ARG B CA 1
ATOM 2326 C C . ARG B 1 146 ? 19.031 -8.516 -6.289 1 47.66 146 ARG B C 1
ATOM 2328 O O . ARG B 1 146 ? 20.016 -8.602 -5.551 1 47.66 146 ARG B O 1
ATOM 2335 N N . GLY B 1 147 ? 17.922 -8.633 -5.809 1 40.22 147 GLY B N 1
ATOM 2336 C CA . GLY B 1 147 ? 17.781 -9.117 -4.445 1 40.22 147 GLY B CA 1
ATOM 2337 C C . GLY B 1 147 ? 18.312 -10.523 -4.262 1 40.22 147 GLY B C 1
ATOM 2338 O O . GLY B 1 147 ? 18.344 -11.047 -3.143 1 40.22 147 GLY B O 1
ATOM 2339 N N . THR B 1 148 ? 18.5 -11.258 -5.219 1 36.56 148 THR B N 1
ATOM 2340 C CA . THR B 1 148 ? 19.062 -12.602 -5.121 1 36.56 148 THR B CA 1
ATOM 2341 C C . THR B 1 148 ? 20.578 -12.555 -5.203 1 36.56 148 THR B C 1
ATOM 2343 O O . THR B 1 148 ? 21.25 -13.586 -5.059 1 36.56 148 THR B O 1
ATOM 2346 N N . GLU B 1 149 ? 21.109 -11.367 -5.328 1 33.72 149 GLU B N 1
ATOM 2347 C CA . GLU B 1 149 ? 22.547 -11.438 -5.164 1 33.72 149 GLU B CA 1
ATOM 2348 C C . GLU B 1 149 ? 22.969 -11.062 -3.742 1 33.72 149 GLU B C 1
ATOM 2350 O O . GLU B 1 149 ? 22.297 -10.258 -3.088 1 33.72 149 GLU B O 1
#